Protein AF-A0A2P4XEU3-F1 (afdb_monomer_lite)

Sequence (314 aa):
MDIEINGGISADALKDEDVTSLPESQSHVVFRLRREDEHVPWIVELVLLLFNAQVIRCAKPPDTLAGNPNSTVMYIGEDNFRVTRAKLKETDEREVVRFSMAKLHPHVGAVGCLVTHVEDEIARAPQLNAFSLTCDIHAVDSAQAEAQAQALAAGGKRFVFNNAGERTRLLEICHDPKTLRRHTVKHPNVVVLCKFFRRQGDHNDWAFHAAPEERSNVVVRSVVTPSLVEAMQIFLLDVMPDIKIPNRNPLSSVAGICAALSCNEFLGIERYFPDCGLRKVDFARLLLWELLHTRPGLLQHHGRATMIVGLLFE

Secondary structure (DSSP, 8-state):
------S----PPPPGGG-EEPPTT--EEEEEEEES-TTS---EEEEEEEEESS-EEEE----SS-S-TTTHHHHH-TT--EEEE--STT-SEEEEEEEEGGGS-TTEEEEEEEEEE-TTGGGT-SSPPPEEEEEEEESS-HHHHHHHHHHHHTTS------SSSSEEEEEEEEE-HHHHTTT-SS--SEEEEEEEEEPTT-SS-EEEEEPPHHHHEE--SS--HHHHHHHHHHHHTTT-TT--------TTSHHHHHHHS-HHHHHHHHTT--TT---HHHHHHHHHHHHHHH-GGGGGGHHHHHHHHHHT--

Radius of gyration: 20.64 Å; chains: 1; bounding box: 48×45×54 Å

Foldseek 3Di:
DDFPPPDPPPPPFDDPVQWDFDDLLWFKKKKFKFAPDLVDPAFKDKWKWFDFLPDIDIDDPPPDDDDDPPPPCQFQPHPFWDKDADPDSPDRGGIMIMGGNVRGHLRRFKMWMKMATDPPCCVVPVAHHKMKMWMKIFNDDVVVVVVVVVVCVVPNPDDDPPPPDTMDTPDIDIDHQVVCVVPDPGHFRMFGFWMWGADPPDSSGIMIGTDDPSLGGGRDPDPFPLSVVLSVVSVCCSVNVVDDNPPDPDLLDPVNVLSRDDPQLNVQLVVVADPVGDDLVVSLVSSLVSCCVVPVVCVVVSVVSSVVSVVSRD

Organism: NCBI:txid4796

pLDDT: mean 71.23, std 16.24, range [26.52, 94.38]

Structure (mmCIF, N/CA/C/O backbone):
data_AF-A0A2P4XEU3-F1
#
_entry.id   AF-A0A2P4XEU3-F1
#
loop_
_atom_site.group_PDB
_atom_site.id
_atom_site.type_symbol
_atom_site.label_atom_id
_atom_site.label_alt_id
_atom_site.label_comp_id
_atom_site.label_asym_id
_atom_site.label_entity_id
_atom_site.label_seq_id
_atom_site.pdbx_PDB_ins_code
_atom_site.Cartn_x
_atom_site.Cartn_y
_atom_site.Cartn_z
_atom_site.occupancy
_atom_site.B_iso_or_equiv
_atom_site.auth_seq_id
_atom_site.auth_comp_id
_atom_site.auth_asym_id
_atom_site.auth_atom_id
_atom_site.pdbx_PDB_model_num
ATOM 1 N N . MET A 1 1 ? 23.609 -9.040 -3.715 1.00 26.52 1 MET A N 1
ATOM 2 C CA . MET A 1 1 ? 23.590 -7.709 -3.066 1.00 26.52 1 MET A CA 1
ATOM 3 C C . MET A 1 1 ? 22.248 -7.083 -3.385 1.00 26.52 1 MET A C 1
ATOM 5 O O . MET A 1 1 ? 22.159 -6.288 -4.313 1.00 26.52 1 MET A O 1
ATOM 9 N N . ASP A 1 2 ? 21.141 -7.629 -2.904 1.00 33.06 2 ASP A N 1
ATOM 10 C CA . ASP A 1 2 ? 20.715 -7.863 -1.511 1.00 33.06 2 ASP A CA 1
ATOM 11 C C . ASP A 1 2 ? 20.250 -6.547 -0.898 1.00 33.06 2 ASP A C 1
ATOM 13 O O . ASP A 1 2 ? 20.969 -5.543 -0.921 1.00 33.06 2 ASP A O 1
ATOM 17 N N . ILE A 1 3 ? 19.011 -6.552 -0.409 1.00 38.62 3 ILE A N 1
ATOM 18 C CA . ILE A 1 3 ? 18.536 -5.558 0.540 1.00 38.62 3 ILE A CA 1
ATOM 19 C C . ILE A 1 3 ? 19.536 -5.619 1.698 1.00 38.62 3 ILE A C 1
ATOM 21 O O . ILE A 1 3 ? 19.658 -6.650 2.355 1.00 38.62 3 ILE A O 1
ATOM 25 N N . GLU A 1 4 ? 20.315 -4.559 1.906 1.00 35.19 4 GLU A N 1
ATOM 26 C CA . GLU A 1 4 ? 21.158 -4.450 3.098 1.00 35.19 4 GLU A CA 1
ATOM 27 C C . GLU A 1 4 ? 20.238 -4.156 4.283 1.00 35.19 4 GLU A C 1
ATOM 29 O O . GLU A 1 4 ? 20.045 -3.011 4.689 1.00 35.19 4 GLU A O 1
ATOM 34 N N . ILE A 1 5 ? 19.614 -5.219 4.784 1.00 44.59 5 ILE A N 1
ATOM 35 C CA . ILE A 1 5 ? 18.919 -5.241 6.061 1.00 44.59 5 ILE A CA 1
ATOM 36 C C . ILE A 1 5 ? 20.022 -5.405 7.104 1.00 44.59 5 ILE A C 1
ATOM 38 O O . ILE A 1 5 ? 20.516 -6.505 7.346 1.00 44.59 5 ILE A O 1
ATOM 42 N N . ASN A 1 6 ? 20.485 -4.291 7.670 1.00 33.38 6 ASN A N 1
ATOM 43 C CA . ASN A 1 6 ? 21.353 -4.338 8.840 1.00 33.38 6 ASN A CA 1
ATOM 44 C C . ASN A 1 6 ? 20.543 -4.904 10.012 1.00 33.38 6 ASN A C 1
ATOM 46 O O . ASN A 1 6 ? 19.759 -4.189 10.626 1.00 33.38 6 ASN A O 1
ATOM 50 N N . GLY A 1 7 ? 20.738 -6.187 10.306 1.00 30.08 7 GLY A N 1
ATOM 51 C CA . GLY A 1 7 ? 20.150 -6.870 11.455 1.00 30.08 7 GLY A CA 1
ATOM 52 C C . GLY A 1 7 ? 19.733 -8.282 11.076 1.00 30.08 7 GLY A C 1
ATOM 53 O O . GLY A 1 7 ? 18.977 -8.467 10.128 1.00 30.08 7 GLY A O 1
ATOM 54 N N . GLY A 1 8 ? 20.264 -9.285 11.782 1.00 31.20 8 GLY A N 1
ATOM 55 C CA . GLY A 1 8 ? 19.917 -10.687 11.557 1.00 31.20 8 GLY A CA 1
ATOM 56 C C . GLY A 1 8 ? 18.402 -10.879 11.554 1.00 31.20 8 GLY A C 1
ATOM 57 O O . GLY A 1 8 ? 17.701 -10.271 12.360 1.00 31.20 8 GLY A O 1
ATOM 58 N N . ILE A 1 9 ? 17.907 -11.705 10.632 1.00 42.81 9 ILE A N 1
ATOM 59 C CA . ILE A 1 9 ? 16.491 -12.059 10.513 1.00 42.81 9 ILE A CA 1
ATOM 60 C C . ILE A 1 9 ? 16.121 -12.932 11.725 1.00 42.81 9 ILE A C 1
ATOM 62 O O . ILE A 1 9 ? 16.010 -14.148 11.629 1.00 42.81 9 ILE A O 1
ATOM 66 N N . SER A 1 10 ? 15.985 -12.307 12.893 1.00 38.41 10 SER A N 1
ATOM 67 C CA . SER A 1 10 ? 15.081 -12.762 13.938 1.00 38.41 10 SER A CA 1
ATOM 68 C C . SER A 1 10 ? 13.763 -12.071 13.631 1.00 38.41 10 SER A C 1
ATOM 70 O O . SER A 1 10 ? 13.542 -10.913 13.995 1.00 38.41 10 SER A O 1
ATOM 72 N N . ALA A 1 11 ? 12.910 -12.735 12.852 1.00 52.53 11 ALA A N 1
ATOM 73 C CA . ALA A 1 11 ? 11.504 -12.369 12.813 1.00 52.53 11 ALA A CA 1
ATOM 74 C C . ALA A 1 11 ? 10.939 -12.745 14.186 1.00 52.53 11 ALA A C 1
ATOM 76 O O . ALA A 1 11 ? 10.425 -13.845 14.367 1.00 52.53 11 ALA A O 1
ATOM 77 N N . ASP A 1 12 ? 11.168 -11.881 15.178 1.00 54.69 12 ASP A N 1
ATOM 78 C CA . ASP A 1 12 ? 10.622 -12.076 16.514 1.00 54.69 12 ASP A CA 1
ATOM 79 C C . ASP A 1 12 ? 9.122 -12.311 16.363 1.00 54.69 12 ASP A C 1
ATOM 81 O O . ASP A 1 12 ? 8.438 -11.549 15.673 1.00 54.69 12 ASP A O 1
ATOM 85 N N . ALA A 1 13 ? 8.648 -13.421 16.928 1.00 62.00 13 ALA A N 1
ATOM 86 C CA . ALA A 1 13 ? 7.242 -13.775 16.869 1.00 62.00 13 ALA A CA 1
ATOM 87 C C . ALA A 1 13 ? 6.423 -12.611 17.431 1.00 62.00 13 ALA A C 1
ATOM 89 O O . ALA A 1 13 ? 6.747 -12.095 18.505 1.00 62.00 13 ALA A O 1
ATOM 90 N N . LEU A 1 14 ? 5.389 -12.207 16.692 1.00 72.81 14 LEU A N 1
ATOM 91 C CA . LEU A 1 14 ? 4.493 -11.139 17.108 1.00 72.81 14 LEU A CA 1
ATOM 92 C C . LEU A 1 14 ? 3.904 -11.503 18.470 1.00 72.81 14 LEU A C 1
ATOM 94 O O . LEU A 1 14 ? 3.310 -12.575 18.615 1.00 72.81 14 LEU A O 1
ATOM 98 N N . LYS A 1 15 ? 4.095 -10.645 19.472 1.00 72.25 15 LYS A N 1
ATOM 99 C CA . LYS A 1 15 ? 3.495 -10.859 20.788 1.00 72.25 15 LYS A CA 1
ATOM 100 C C . LYS A 1 15 ? 2.116 -10.226 20.808 1.00 72.25 15 LYS A C 1
ATOM 102 O O . LYS A 1 15 ? 1.882 -9.218 20.147 1.00 72.25 15 LYS A O 1
ATOM 107 N N . ASP A 1 16 ? 1.217 -10.769 21.623 1.00 65.44 16 ASP A N 1
ATOM 108 C CA . ASP A 1 16 ? -0.127 -10.201 21.800 1.00 65.44 16 ASP A CA 1
ATOM 109 C C . ASP A 1 16 ? -0.086 -8.730 22.257 1.00 65.44 16 ASP A C 1
ATOM 111 O O . ASP A 1 16 ? -0.987 -7.957 21.951 1.00 65.44 16 ASP A O 1
ATOM 115 N N . GLU A 1 17 ? 0.990 -8.338 22.943 1.00 69.56 17 GLU A N 1
ATOM 116 C CA . GLU A 1 17 ? 1.280 -6.976 23.409 1.00 69.56 17 GLU A CA 1
ATOM 117 C C . GLU A 1 17 ? 1.467 -5.972 22.260 1.00 69.56 17 GLU A C 1
ATOM 119 O O . GLU A 1 17 ? 1.127 -4.797 22.396 1.00 69.56 17 GLU A O 1
ATOM 124 N N . ASP A 1 18 ? 1.979 -6.444 21.122 1.00 72.44 18 ASP A N 1
ATOM 125 C CA . ASP A 1 18 ? 2.253 -5.632 19.936 1.00 72.44 18 ASP A CA 1
ATOM 126 C C . ASP A 1 18 ? 0.988 -5.457 19.072 1.00 72.44 18 ASP A C 1
ATOM 128 O O . ASP A 1 18 ? 0.956 -4.673 18.122 1.00 72.44 18 ASP A O 1
ATOM 132 N N . VAL A 1 19 ? -0.085 -6.191 19.390 1.00 81.44 19 VAL A N 1
ATOM 133 C CA . VAL A 1 19 ? -1.291 -6.291 18.570 1.00 81.44 19 VAL A CA 1
ATOM 134 C C . VAL A 1 19 ? -2.440 -5.510 19.188 1.00 81.44 19 VAL A C 1
ATOM 136 O O . VAL A 1 19 ? -2.934 -5.802 20.274 1.00 81.44 19 VAL A O 1
ATOM 139 N N . THR A 1 20 ? -2.967 -4.553 18.431 1.00 81.94 20 THR A N 1
ATOM 140 C CA . THR A 1 20 ? -4.220 -3.890 18.788 1.00 81.94 20 THR A CA 1
ATOM 141 C C . THR A 1 20 ? -5.392 -4.752 18.328 1.00 81.94 20 THR A C 1
ATOM 143 O O . THR A 1 20 ? -5.589 -4.967 17.128 1.00 81.94 20 THR A O 1
ATOM 146 N N . SER A 1 21 ? -6.184 -5.239 19.285 1.00 78.06 21 SER A N 1
ATOM 147 C CA . SER A 1 21 ? -7.465 -5.890 18.985 1.00 78.06 21 SER A CA 1
ATOM 148 C C . SER A 1 21 ? -8.449 -4.855 18.446 1.00 78.06 21 SER A C 1
ATOM 150 O O . SER A 1 21 ? -8.566 -3.760 19.003 1.00 78.06 21 SER A O 1
ATOM 152 N N . LEU A 1 22 ? -9.144 -5.186 17.361 1.00 83.00 22 LEU A N 1
ATOM 153 C CA . LEU A 1 22 ? -10.092 -4.273 16.734 1.00 83.00 22 LEU A CA 1
ATOM 154 C C . LEU A 1 22 ? -11.497 -4.500 17.306 1.00 83.00 22 LEU A C 1
ATOM 156 O O . LEU A 1 22 ? -11.888 -5.648 17.511 1.00 83.00 22 LEU A O 1
ATOM 160 N N . PRO A 1 23 ? -12.274 -3.438 17.581 1.00 76.62 23 PRO A N 1
ATOM 161 C CA . PRO A 1 23 ? -13.656 -3.605 18.014 1.00 76.62 23 PRO A CA 1
ATOM 162 C C . PRO A 1 23 ? -14.478 -4.305 16.926 1.00 76.62 23 PRO A C 1
ATOM 164 O O . PRO A 1 23 ? -14.497 -3.836 15.792 1.00 76.62 23 PRO A O 1
ATOM 167 N N . GLU A 1 24 ? -15.215 -5.363 17.274 1.00 70.44 24 GLU A N 1
ATOM 168 C CA . GLU A 1 24 ? -16.050 -6.123 16.320 1.00 70.44 24 GLU A CA 1
ATOM 169 C C . GLU A 1 24 ? -17.070 -5.243 15.577 1.00 70.44 24 GLU A C 1
ATOM 171 O O . GLU A 1 24 ? -17.429 -5.502 14.430 1.00 70.44 24 GLU A O 1
ATOM 176 N N . SER A 1 25 ? -17.525 -4.165 16.222 1.00 71.25 25 SER A N 1
ATOM 177 C CA . SER A 1 25 ? -18.468 -3.202 15.651 1.00 71.25 25 SER A CA 1
ATOM 178 C C . SER A 1 25 ? -17.837 -2.239 14.644 1.00 71.25 25 SER A C 1
ATOM 180 O O . SER A 1 25 ? -18.567 -1.526 13.958 1.00 71.25 25 SER A O 1
ATOM 182 N N . GLN A 1 26 ? -16.506 -2.186 14.545 1.00 79.31 26 GLN A N 1
ATOM 183 C CA . GLN A 1 26 ? -15.772 -1.263 13.687 1.00 79.31 26 GLN A CA 1
ATOM 184 C C . GLN A 1 26 ? -15.078 -2.031 12.562 1.00 79.31 26 GLN A C 1
ATOM 186 O O . GLN A 1 26 ? -14.157 -2.804 12.791 1.00 79.31 26 GLN A O 1
ATOM 191 N N . SER A 1 27 ? -15.503 -1.799 11.320 1.00 83.88 27 SER A N 1
ATOM 192 C CA . SER A 1 27 ? -14.943 -2.491 10.150 1.00 83.88 27 SER A CA 1
ATOM 193 C C . SER A 1 27 ? -14.403 -1.548 9.078 1.00 83.88 27 SER A C 1
ATOM 195 O O . SER A 1 27 ? -13.706 -2.000 8.171 1.00 83.88 27 SER A O 1
ATOM 197 N N . HIS A 1 28 ? -14.690 -0.247 9.166 1.00 86.31 28 HIS A N 1
ATOM 198 C CA . HIS A 1 28 ? -14.334 0.731 8.141 1.00 86.31 28 HIS A CA 1
ATOM 199 C C . HIS A 1 28 ? -13.010 1.409 8.465 1.00 86.31 28 HIS A C 1
ATOM 201 O O . HIS A 1 28 ? -12.927 2.184 9.414 1.00 86.31 28 HIS A O 1
ATOM 207 N N . VAL A 1 29 ? -11.995 1.153 7.649 1.00 89.19 29 VAL A N 1
ATOM 208 C CA . VAL A 1 29 ? -10.646 1.701 7.776 1.00 89.19 29 VAL A CA 1
ATOM 209 C C . VAL A 1 29 ? -10.495 2.919 6.872 1.00 89.19 29 VAL A C 1
ATOM 211 O O . VAL A 1 29 ? -10.885 2.897 5.702 1.00 89.19 29 VAL A O 1
ATOM 214 N N . VAL A 1 30 ? -9.908 3.988 7.410 1.00 88.88 30 VAL A N 1
ATOM 215 C CA . VAL A 1 30 ? -9.613 5.220 6.677 1.00 88.88 30 VAL A CA 1
ATOM 216 C C . VAL A 1 30 ? -8.175 5.651 6.926 1.00 88.88 30 VAL A C 1
ATOM 218 O O . VAL A 1 30 ? -7.811 6.041 8.035 1.00 88.88 30 VAL A O 1
ATOM 221 N N . PHE A 1 31 ? -7.387 5.666 5.859 1.00 89.38 31 PHE A N 1
ATOM 222 C CA . PHE A 1 31 ? -6.076 6.292 5.823 1.00 89.38 31 PHE A CA 1
ATOM 223 C C . PHE A 1 31 ? -6.185 7.707 5.272 1.00 89.38 31 PHE A C 1
ATOM 225 O O . PHE A 1 31 ? -6.851 7.932 4.263 1.00 89.38 31 PHE A O 1
ATOM 232 N N . ARG A 1 32 ? -5.508 8.659 5.912 1.00 89.00 32 ARG A N 1
ATOM 233 C CA . ARG A 1 32 ? -5.389 10.042 5.436 1.00 89.00 32 ARG A CA 1
ATOM 234 C C . ARG A 1 32 ? -3.919 10.407 5.393 1.00 89.00 32 ARG A C 1
ATOM 236 O O . ARG A 1 32 ? -3.290 10.482 6.444 1.00 89.00 32 ARG A O 1
ATOM 243 N N . LEU A 1 33 ? -3.403 10.614 4.191 1.00 88.88 33 LEU A N 1
ATOM 244 C CA . LEU A 1 33 ? -2.040 11.044 3.923 1.00 88.88 33 LEU A CA 1
ATOM 245 C C . LEU A 1 33 ? -2.042 12.554 3.667 1.00 88.88 33 LEU A C 1
ATOM 247 O O . LEU A 1 33 ? -2.752 13.054 2.786 1.00 88.88 33 LEU A O 1
ATOM 251 N N . ARG A 1 34 ? -1.261 13.278 4.466 1.00 88.12 34 ARG A N 1
ATOM 252 C CA . ARG A 1 34 ? -1.165 14.736 4.448 1.00 88.12 34 ARG A CA 1
ATOM 253 C C . ARG A 1 34 ? 0.241 15.191 4.115 1.00 88.12 34 ARG A C 1
ATOM 255 O O . ARG A 1 34 ? 1.230 14.508 4.385 1.00 88.12 34 ARG A O 1
ATOM 262 N N . ARG A 1 35 ? 0.304 16.372 3.516 1.00 85.12 35 ARG A N 1
ATOM 263 C CA . ARG A 1 35 ? 1.555 17.042 3.182 1.00 85.12 35 ARG A CA 1
ATOM 264 C C . ARG A 1 35 ? 2.014 17.890 4.359 1.00 85.12 35 ARG A C 1
ATOM 266 O O . ARG A 1 35 ? 1.239 18.702 4.838 1.00 85.12 35 ARG A O 1
ATOM 273 N N . GLU A 1 36 ? 3.274 17.738 4.751 1.00 85.62 36 GLU A N 1
ATOM 274 C CA . GLU A 1 36 ? 3.880 18.556 5.816 1.00 85.62 36 GLU A CA 1
ATOM 275 C C . GLU A 1 36 ? 4.713 19.722 5.258 1.00 85.62 36 GLU A C 1
ATOM 277 O O . GLU A 1 36 ? 4.919 20.721 5.939 1.00 85.62 36 GLU A O 1
ATOM 282 N N . ASP A 1 37 ? 5.184 19.628 4.007 1.00 80.06 37 ASP A N 1
ATOM 283 C CA . ASP A 1 37 ? 5.971 20.686 3.357 1.00 80.06 37 ASP A CA 1
ATOM 284 C C . ASP A 1 37 ? 5.293 21.182 2.071 1.00 80.06 37 ASP A C 1
ATOM 286 O O . ASP A 1 37 ? 5.325 20.520 1.027 1.00 80.06 37 ASP A O 1
ATOM 290 N N . GLU A 1 38 ? 4.684 22.370 2.138 1.00 74.75 38 GLU A N 1
ATOM 291 C CA . GLU A 1 38 ? 3.985 23.022 1.024 1.00 74.75 38 GLU A CA 1
ATOM 292 C C . GLU A 1 38 ? 4.900 23.543 -0.093 1.00 74.75 38 GLU A C 1
ATOM 294 O O . GLU A 1 38 ? 4.427 23.834 -1.203 1.00 74.75 38 GLU A O 1
ATOM 299 N N . HIS A 1 39 ? 6.210 23.600 0.138 1.00 74.56 39 HIS A N 1
ATOM 300 C CA . HIS A 1 39 ? 7.170 24.157 -0.810 1.00 74.56 39 HIS A CA 1
ATOM 301 C C . HIS A 1 39 ? 7.779 23.104 -1.747 1.00 74.56 39 HIS A C 1
ATOM 303 O O . HIS A 1 39 ? 8.314 23.466 -2.795 1.00 74.56 39 HIS A O 1
ATOM 309 N N . VAL A 1 40 ? 7.650 21.807 -1.435 1.00 73.44 40 VAL A N 1
ATOM 310 C CA . VAL A 1 40 ? 8.263 20.712 -2.218 1.00 73.44 40 VAL A CA 1
ATOM 311 C C . VAL A 1 40 ? 7.221 19.932 -3.029 1.00 73.44 40 VAL A C 1
ATOM 313 O O . VAL A 1 40 ? 6.245 19.482 -2.429 1.00 73.44 40 VAL A O 1
ATOM 316 N N . PRO A 1 41 ? 7.387 19.722 -4.353 1.00 75.38 41 PRO A N 1
ATOM 317 C CA . PRO A 1 41 ? 6.437 18.963 -5.175 1.00 75.38 41 PRO A CA 1
ATOM 318 C C . PRO A 1 41 ? 6.011 17.651 -4.514 1.00 75.38 41 PRO A C 1
ATOM 320 O O . PRO A 1 41 ? 6.861 16.922 -4.019 1.00 75.38 41 PRO A O 1
ATOM 323 N N . TRP A 1 42 ? 4.710 17.356 -4.477 1.00 78.31 42 TRP A N 1
ATOM 324 C CA . TRP A 1 42 ? 4.194 16.148 -3.832 1.00 78.31 42 TRP A CA 1
ATOM 325 C C . TRP A 1 42 ? 4.526 14.904 -4.664 1.00 78.31 42 TRP A C 1
ATOM 327 O O . TRP A 1 42 ? 3.974 14.731 -5.746 1.00 78.31 42 TRP A O 1
ATOM 337 N N . ILE A 1 43 ? 5.420 14.058 -4.148 1.00 79.19 43 ILE A N 1
ATOM 338 C CA . ILE A 1 43 ? 5.939 12.862 -4.839 1.00 79.19 43 ILE A CA 1
ATOM 339 C C . ILE A 1 43 ? 5.649 11.566 -4.079 1.00 79.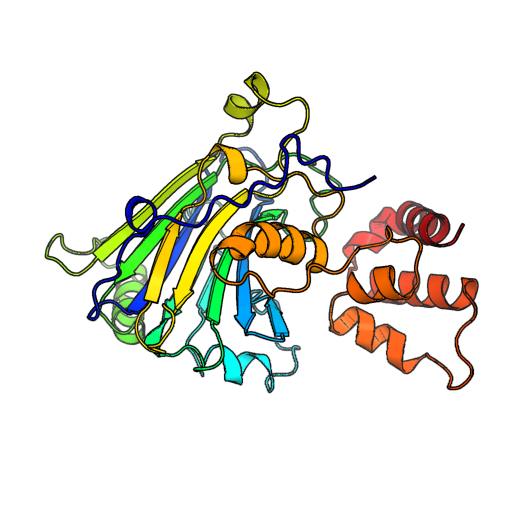19 43 ILE A C 1
ATOM 341 O O . ILE A 1 43 ? 6.307 10.562 -4.316 1.00 79.19 43 ILE A O 1
ATOM 345 N N . VAL A 1 44 ? 4.714 11.587 -3.131 1.00 85.75 44 VAL A N 1
ATOM 346 C CA . VAL A 1 44 ? 4.458 10.472 -2.214 1.00 85.75 44 VAL A CA 1
ATOM 347 C C . VAL A 1 44 ? 3.081 9.867 -2.489 1.00 85.75 44 VAL A C 1
ATOM 349 O O . VAL A 1 44 ? 2.121 10.601 -2.723 1.00 85.75 44 VAL A O 1
ATOM 352 N N . GLU A 1 45 ? 2.973 8.544 -2.445 1.00 86.25 45 GLU A N 1
ATOM 353 C CA . GLU A 1 45 ? 1.707 7.816 -2.536 1.00 86.25 45 GLU A CA 1
ATOM 354 C C . GLU A 1 45 ? 1.558 6.762 -1.440 1.00 86.25 45 GLU A C 1
ATOM 356 O O . GLU A 1 45 ? 2.537 6.193 -0.942 1.00 86.25 45 GLU A O 1
ATOM 361 N N . LEU A 1 46 ? 0.302 6.497 -1.085 1.00 88.69 46 LEU A N 1
ATOM 362 C CA . LEU A 1 46 ? -0.094 5.399 -0.221 1.00 88.69 46 LEU A CA 1
ATOM 363 C C . LEU A 1 46 ? -0.365 4.138 -1.048 1.00 88.69 46 LEU A C 1
ATOM 365 O O . LEU A 1 46 ? -1.165 4.152 -1.982 1.00 88.69 46 LEU A O 1
ATOM 369 N N . VAL A 1 47 ? 0.245 3.022 -0.656 1.00 88.12 47 VAL A N 1
ATOM 370 C CA . VAL A 1 47 ? 0.075 1.726 -1.317 1.00 88.12 47 VAL A CA 1
ATOM 371 C C . VAL A 1 47 ? -0.529 0.727 -0.340 1.00 88.12 47 VAL A C 1
ATOM 373 O O . VAL A 1 47 ? 0.027 0.470 0.732 1.00 88.12 47 VAL A O 1
ATOM 376 N N . LEU A 1 48 ? -1.651 0.125 -0.743 1.00 88.44 48 LEU A N 1
ATOM 377 C CA . LEU A 1 48 ? -2.273 -0.990 -0.035 1.00 88.44 48 LEU A CA 1
ATOM 378 C C . LEU A 1 48 ? -2.053 -2.300 -0.795 1.00 88.44 48 LEU A C 1
ATOM 380 O O . LEU A 1 48 ? -2.328 -2.415 -1.992 1.00 88.44 48 LEU A O 1
ATOM 384 N N . LEU A 1 49 ? -1.548 -3.298 -0.076 1.00 88.06 49 LEU A N 1
ATOM 385 C CA . LEU A 1 49 ? -1.233 -4.625 -0.589 1.00 88.06 49 LEU A CA 1
ATOM 386 C C . LEU A 1 49 ? -2.121 -5.659 0.106 1.00 88.06 49 LEU A C 1
ATOM 388 O O . LEU A 1 49 ? -2.115 -5.768 1.329 1.00 88.06 49 LEU A O 1
ATOM 392 N N . LEU A 1 50 ? -2.873 -6.429 -0.673 1.00 87.12 50 LEU A N 1
ATOM 393 C CA . LEU A 1 50 ? -3.705 -7.524 -0.184 1.00 87.12 50 LEU A CA 1
ATOM 394 C C . LEU A 1 50 ? -2.935 -8.834 -0.322 1.00 87.12 50 LEU A C 1
ATOM 396 O O . LEU A 1 50 ? -2.495 -9.188 -1.420 1.00 87.12 50 LEU A O 1
ATOM 400 N N . PHE A 1 51 ? -2.821 -9.563 0.781 1.00 84.12 51 PHE A N 1
ATOM 401 C CA . PHE A 1 51 ? -2.163 -10.858 0.849 1.00 84.12 51 PHE A CA 1
ATOM 402 C C . PHE A 1 51 ? -3.202 -11.935 1.120 1.00 84.12 51 PHE A C 1
ATOM 404 O O . PHE A 1 51 ? -3.976 -11.859 2.076 1.00 84.12 51 PHE A O 1
ATOM 411 N N . ASN A 1 52 ? -3.207 -12.960 0.277 1.00 78.00 52 ASN A N 1
ATOM 412 C CA . ASN A 1 52 ? -3.795 -14.245 0.616 1.00 78.00 52 ASN A CA 1
ATOM 413 C C . ASN A 1 52 ? -2.685 -15.301 0.710 1.00 78.00 52 ASN A C 1
ATOM 415 O O . ASN A 1 52 ? -1.535 -15.027 0.368 1.00 78.00 52 ASN A O 1
ATOM 419 N N . ALA A 1 53 ? -3.023 -16.507 1.162 1.00 55.75 53 ALA A N 1
ATOM 420 C CA . ALA A 1 53 ? -2.059 -17.593 1.345 1.00 55.75 53 ALA A CA 1
ATOM 421 C C . ALA A 1 53 ? -1.248 -17.969 0.075 1.00 55.75 53 ALA A C 1
ATOM 423 O O . ALA A 1 53 ? -0.297 -18.737 0.183 1.00 55.75 53 ALA A O 1
ATOM 424 N N . GLN A 1 54 ? -1.602 -17.474 -1.126 1.00 48.47 54 GLN A N 1
ATOM 425 C CA . GLN A 1 54 ? -0.986 -17.862 -2.408 1.00 48.47 54 GLN A CA 1
ATOM 426 C C . GLN A 1 54 ? -0.786 -16.724 -3.444 1.00 48.47 54 GLN A C 1
ATOM 428 O O . GLN A 1 54 ? -0.064 -16.913 -4.419 1.00 48.47 54 GLN A O 1
ATOM 433 N N . VAL A 1 55 ? -1.405 -15.552 -3.284 1.00 49.81 55 VAL A N 1
ATOM 434 C CA . VAL A 1 55 ? -1.524 -14.479 -4.288 1.00 49.81 55 VAL A CA 1
ATOM 435 C C . VAL A 1 55 ? -1.479 -13.116 -3.601 1.00 49.81 55 VAL A C 1
ATOM 437 O O . VAL A 1 55 ? -2.128 -12.883 -2.579 1.00 49.81 55 VAL A O 1
ATOM 440 N N . ILE A 1 56 ? -0.739 -12.200 -4.222 1.00 54.12 56 ILE A N 1
ATOM 441 C CA . ILE A 1 56 ? -0.507 -10.836 -3.750 1.00 54.12 56 ILE A CA 1
ATOM 442 C C . ILE A 1 56 ? -1.123 -9.878 -4.763 1.00 54.12 56 ILE A C 1
ATOM 444 O O . ILE A 1 56 ? -0.889 -10.011 -5.965 1.00 54.12 56 ILE A O 1
ATOM 448 N N . ARG A 1 57 ? -1.924 -8.919 -4.296 1.00 53.88 57 ARG A N 1
ATOM 449 C CA . ARG A 1 57 ? -2.567 -7.923 -5.162 1.00 53.88 57 ARG A CA 1
ATOM 450 C C . ARG A 1 57 ? -2.295 -6.520 -4.648 1.00 53.88 57 ARG A C 1
ATOM 452 O O . ARG A 1 57 ? -2.517 -6.231 -3.478 1.00 53.88 57 ARG A O 1
ATOM 459 N N . CYS A 1 58 ? -1.837 -5.648 -5.539 1.00 51.66 58 CYS A N 1
ATOM 460 C CA . CYS A 1 58 ? -1.651 -4.234 -5.246 1.00 51.66 58 CYS A CA 1
ATOM 461 C C . CYS A 1 58 ? -2.933 -3.477 -5.596 1.00 51.66 58 CYS A C 1
ATOM 463 O O . CYS A 1 58 ? -3.381 -3.518 -6.743 1.00 51.66 58 CYS A O 1
ATOM 465 N N . ALA A 1 59 ? -3.535 -2.815 -4.610 1.00 53.88 59 ALA A N 1
ATOM 466 C CA . ALA A 1 59 ? -4.659 -1.922 -4.833 1.00 53.88 59 ALA A CA 1
ATOM 467 C C . ALA A 1 59 ? -4.100 -0.525 -5.127 1.00 53.88 59 ALA A C 1
ATOM 469 O O . ALA A 1 59 ? -3.805 0.244 -4.213 1.00 53.88 59 ALA A O 1
ATOM 470 N N . LYS A 1 60 ? -3.918 -0.220 -6.415 1.00 52.56 60 LYS A N 1
ATOM 471 C CA . LYS A 1 60 ? -3.641 1.143 -6.880 1.00 52.56 60 LYS A CA 1
ATOM 472 C C . LYS A 1 60 ? -4.958 1.847 -7.209 1.00 52.56 60 LYS A C 1
ATOM 474 O O . LYS A 1 60 ? -5.896 1.183 -7.660 1.00 52.56 60 LYS A O 1
ATOM 479 N N . PRO A 1 61 ? -5.057 3.167 -7.001 1.00 41.34 61 PRO A N 1
ATOM 480 C CA . PRO A 1 61 ? -6.194 3.921 -7.501 1.00 41.34 61 PRO A CA 1
ATOM 481 C C . PRO A 1 61 ? -6.307 3.756 -9.023 1.00 41.34 61 PRO A C 1
ATOM 483 O O . PRO A 1 61 ? -5.285 3.725 -9.711 1.00 41.34 61 PRO A O 1
ATOM 486 N N . PRO A 1 62 ? -7.529 3.633 -9.565 1.00 42.16 62 PRO A N 1
ATOM 487 C CA . PRO A 1 62 ? -7.734 3.563 -11.000 1.00 42.16 62 PRO A CA 1
ATOM 488 C C . PRO A 1 62 ? -7.466 4.939 -11.615 1.00 42.16 62 PRO A C 1
ATOM 490 O O . PRO A 1 62 ? -8.358 5.782 -11.715 1.00 42.16 62 PRO A O 1
ATOM 493 N N . ASP A 1 63 ? -6.233 5.164 -12.055 1.00 39.62 63 ASP A N 1
ATOM 494 C CA . ASP A 1 63 ? -5.941 6.236 -12.993 1.00 39.62 63 ASP A CA 1
ATOM 495 C C . ASP A 1 63 ? -6.425 5.765 -14.371 1.00 39.62 63 ASP A C 1
ATOM 497 O O . ASP A 1 63 ? -5.771 5.000 -15.071 1.00 39.62 63 ASP A O 1
ATOM 501 N N . THR A 1 64 ? -7.632 6.205 -14.737 1.00 34.16 64 THR A N 1
ATOM 502 C CA . THR A 1 64 ? -8.356 5.934 -15.995 1.00 34.16 64 THR A CA 1
ATOM 503 C C . THR A 1 64 ? -8.923 4.516 -16.215 1.00 34.16 64 THR A C 1
ATOM 505 O O . THR A 1 64 ? -8.376 3.493 -15.824 1.00 34.16 64 THR A O 1
ATOM 508 N N . LEU A 1 65 ? -10.100 4.500 -16.854 1.00 35.53 65 LEU A N 1
ATOM 509 C CA . LEU A 1 65 ? -11.069 3.414 -17.091 1.00 35.53 65 LEU A CA 1
ATOM 510 C C . LEU A 1 65 ? -10.572 2.238 -17.972 1.00 35.53 65 LEU A C 1
ATOM 512 O O . LEU A 1 65 ? -11.323 1.733 -18.801 1.00 35.53 65 LEU A O 1
ATOM 516 N N . ALA A 1 66 ? -9.328 1.780 -17.831 1.00 32.91 66 ALA A N 1
ATOM 517 C CA . ALA A 1 66 ? -8.753 0.752 -18.709 1.00 32.91 66 ALA A CA 1
ATOM 518 C C . ALA A 1 66 ? -8.024 -0.378 -17.957 1.00 32.91 66 ALA A C 1
ATOM 520 O O . ALA A 1 66 ? -6.982 -0.858 -18.395 1.00 32.91 66 ALA A O 1
ATOM 521 N N . GLY A 1 67 ? -8.569 -0.816 -16.818 1.00 33.34 67 GLY A N 1
ATOM 522 C CA . GLY A 1 67 ? -8.128 -2.024 -16.115 1.00 33.34 67 GLY A CA 1
ATOM 523 C C . GLY A 1 67 ? -9.206 -3.103 -16.174 1.00 33.34 67 GLY A C 1
ATOM 524 O O . GLY A 1 67 ? -10.367 -2.820 -15.897 1.00 33.34 67 GLY A O 1
ATOM 525 N N . ASN A 1 68 ? -8.833 -4.332 -16.535 1.00 37.19 68 ASN A N 1
ATOM 526 C CA . ASN A 1 68 ? -9.746 -5.473 -16.634 1.00 37.19 68 ASN A CA 1
ATOM 527 C C . ASN A 1 68 ? -10.494 -5.692 -15.287 1.00 37.19 68 ASN A C 1
ATOM 529 O O . ASN A 1 68 ? -9.855 -6.064 -14.296 1.00 37.19 68 ASN A O 1
ATOM 533 N N . PRO A 1 69 ? -11.819 -5.453 -15.213 1.00 42.94 69 PRO A N 1
ATOM 534 C CA . PRO A 1 69 ? -12.552 -5.295 -13.949 1.00 42.94 69 PRO A CA 1
ATOM 535 C C . PRO A 1 69 ? -12.718 -6.593 -13.145 1.00 42.94 69 PRO A C 1
ATOM 537 O O . PRO A 1 69 ? -13.034 -6.555 -11.960 1.00 42.94 69 PRO A O 1
ATOM 540 N N . ASN A 1 70 ? -12.472 -7.760 -13.740 1.00 41.59 70 ASN A N 1
ATOM 541 C CA . ASN A 1 70 ? -12.997 -9.005 -13.178 1.00 41.59 70 ASN A CA 1
ATOM 542 C C . ASN A 1 70 ? -12.216 -9.584 -11.993 1.00 41.59 70 ASN A C 1
ATOM 544 O O . ASN A 1 70 ? -12.774 -10.379 -11.248 1.00 41.59 70 ASN A O 1
ATOM 548 N N . SER A 1 71 ? -10.942 -9.232 -11.789 1.00 47.22 71 SER A N 1
ATOM 549 C CA . SER A 1 71 ? -10.134 -9.925 -10.771 1.00 47.22 71 SER A CA 1
ATOM 550 C C . SER A 1 71 ? -9.984 -9.143 -9.459 1.00 47.22 71 SER A C 1
ATOM 552 O O . SER A 1 71 ? -9.990 -9.739 -8.383 1.00 47.22 71 SER A O 1
ATOM 554 N N . THR A 1 72 ? -9.865 -7.816 -9.519 1.00 51.41 72 THR A N 1
ATOM 555 C CA . THR A 1 72 ? -9.657 -6.956 -8.339 1.00 51.41 72 THR A CA 1
ATOM 556 C C . THR A 1 72 ? -10.957 -6.728 -7.565 1.00 51.41 72 THR A C 1
ATOM 558 O O . THR A 1 72 ? -10.939 -6.732 -6.334 1.00 51.41 72 THR A O 1
ATOM 561 N N . VAL A 1 73 ? -12.086 -6.632 -8.279 1.00 54.94 73 VAL A N 1
ATOM 562 C CA . VAL A 1 73 ? -13.432 -6.459 -7.704 1.00 54.94 73 VAL A CA 1
ATOM 563 C C . VAL A 1 73 ? -13.812 -7.638 -6.799 1.00 54.94 73 VAL A C 1
ATOM 565 O O . VAL A 1 73 ? -14.412 -7.430 -5.751 1.00 54.94 73 VAL A O 1
ATOM 568 N N . MET A 1 74 ? -13.373 -8.864 -7.118 1.00 61.16 74 MET A N 1
ATOM 569 C CA . MET A 1 74 ? -13.694 -10.051 -6.312 1.00 61.16 74 MET A CA 1
ATOM 570 C C . MET A 1 74 ? -13.051 -10.053 -4.919 1.00 61.16 74 MET A C 1
ATOM 572 O O . MET A 1 74 ? -13.683 -10.495 -3.966 1.00 61.16 74 MET A O 1
ATOM 576 N N . TYR A 1 75 ? -11.797 -9.600 -4.785 1.00 65.25 75 TYR A N 1
ATOM 577 C CA . TYR A 1 75 ? -11.069 -9.691 -3.507 1.00 65.25 75 TYR A CA 1
ATOM 578 C C . TYR A 1 75 ? -11.342 -8.519 -2.572 1.00 65.25 75 TYR A C 1
ATOM 580 O O . TYR A 1 75 ? -11.336 -8.677 -1.352 1.00 65.25 75 TYR A O 1
ATOM 588 N N . ILE A 1 76 ? -11.552 -7.347 -3.159 1.00 69.94 76 ILE A N 1
ATOM 589 C CA . ILE A 1 76 ? -11.878 -6.136 -2.424 1.00 69.94 76 ILE A CA 1
ATOM 590 C C . ILE A 1 76 ? -13.369 -6.102 -2.077 1.00 69.94 76 ILE A C 1
ATOM 592 O O . ILE A 1 76 ? -13.705 -5.568 -1.029 1.00 69.94 76 ILE A O 1
ATOM 596 N N . GLY A 1 77 ? -14.234 -6.704 -2.896 1.00 65.19 77 GLY A N 1
ATOM 597 C CA . GLY A 1 77 ? -15.683 -6.529 -2.824 1.00 65.19 77 GLY A CA 1
ATOM 598 C C . GLY A 1 77 ? -16.130 -5.328 -3.661 1.00 65.19 77 GLY A C 1
ATOM 599 O O . GLY A 1 77 ? -15.395 -4.347 -3.808 1.00 65.19 77 GLY A O 1
ATOM 600 N N . GLU A 1 78 ? -17.333 -5.403 -4.231 1.00 65.38 78 GLU A N 1
ATOM 601 C CA . GLU A 1 78 ? -17.914 -4.304 -5.012 1.00 65.38 78 GLU A CA 1
ATOM 602 C C . GLU A 1 78 ? -18.001 -3.022 -4.169 1.00 65.38 78 GLU A C 1
ATOM 604 O O . GLU A 1 78 ? -18.411 -3.053 -3.008 1.00 65.38 78 GLU A O 1
ATOM 609 N N . ASP A 1 79 ? -17.549 -1.899 -4.740 1.00 68.88 79 ASP A N 1
ATOM 610 C CA . ASP A 1 79 ? -17.528 -0.559 -4.129 1.00 68.88 79 ASP A CA 1
ATOM 611 C C . ASP A 1 79 ? -16.834 -0.429 -2.762 1.00 68.88 79 ASP A C 1
ATOM 613 O O . ASP A 1 79 ? -16.946 0.611 -2.103 1.00 68.88 79 ASP A O 1
ATOM 617 N N . ASN A 1 80 ? -16.087 -1.448 -2.329 1.00 78.25 80 ASN A N 1
ATOM 618 C CA . ASN A 1 80 ? -15.499 -1.455 -0.997 1.00 78.25 80 ASN A CA 1
ATOM 619 C C . ASN A 1 80 ? -14.287 -0.524 -0.884 1.00 78.25 80 ASN A C 1
ATOM 621 O O . ASN A 1 80 ? -14.090 0.105 0.148 1.00 78.25 80 ASN A O 1
ATOM 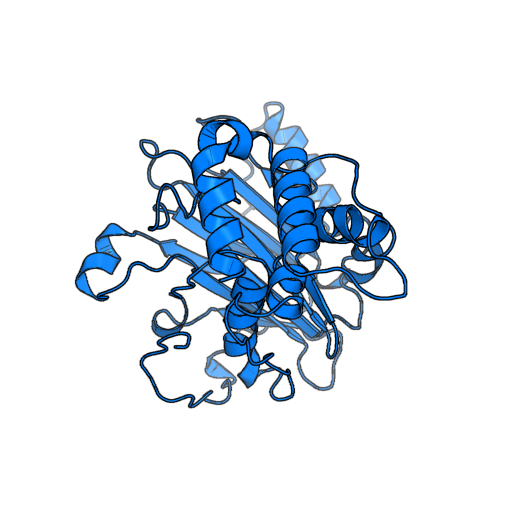625 N N . PHE A 1 81 ? -13.472 -0.418 -1.932 1.00 79.19 81 PHE A N 1
ATOM 626 C CA . PHE A 1 81 ? -12.253 0.388 -1.914 1.00 79.19 81 PHE A CA 1
ATOM 627 C C . PHE A 1 81 ? -12.458 1.724 -2.612 1.00 79.19 81 PHE A C 1
ATOM 629 O O . PHE A 1 81 ? -12.814 1.775 -3.790 1.00 79.19 81 PHE A O 1
ATOM 636 N N . ARG A 1 82 ? -12.185 2.815 -1.895 1.00 73.69 82 ARG A N 1
ATOM 637 C CA . ARG A 1 82 ? -12.260 4.177 -2.429 1.00 73.69 82 ARG A CA 1
ATOM 638 C C . ARG A 1 82 ? -10.965 4.920 -2.163 1.00 73.69 82 ARG A C 1
ATOM 640 O O . ARG A 1 82 ? -10.456 4.913 -1.044 1.00 73.69 82 ARG A O 1
ATOM 647 N N . VAL A 1 83 ? -10.470 5.604 -3.190 1.00 74.31 83 VAL A N 1
ATOM 648 C CA . VAL A 1 83 ? -9.307 6.489 -3.099 1.00 74.31 83 VAL A CA 1
ATOM 649 C C . VAL A 1 83 ? -9.693 7.849 -3.643 1.00 74.31 83 VAL A C 1
ATOM 651 O O . VAL A 1 83 ? -10.152 7.966 -4.777 1.00 74.31 83 VAL A O 1
ATOM 654 N N . THR A 1 84 ? -9.482 8.886 -2.845 1.00 73.50 84 THR A N 1
ATOM 655 C CA . THR A 1 84 ? -9.612 10.274 -3.287 1.00 73.50 84 THR A CA 1
ATOM 656 C C . THR A 1 84 ? -8.256 10.949 -3.214 1.00 73.50 84 THR A C 1
ATOM 658 O O . THR A 1 84 ? -7.685 11.066 -2.129 1.00 73.50 84 THR A O 1
ATOM 661 N N . ARG A 1 85 ? -7.763 11.410 -4.369 1.00 73.94 85 ARG A N 1
ATOM 662 C CA . ARG A 1 85 ? -6.546 12.217 -4.495 1.00 73.94 85 ARG A CA 1
ATOM 663 C C . ARG A 1 85 ? -6.921 13.668 -4.763 1.00 73.94 85 ARG A C 1
ATOM 665 O O . ARG A 1 85 ? -7.626 13.969 -5.730 1.00 73.94 85 ARG A O 1
ATOM 672 N N . ALA A 1 86 ? -6.465 14.571 -3.907 1.00 69.69 86 ALA A N 1
ATOM 673 C CA . ALA A 1 86 ? -6.772 15.980 -4.045 1.00 69.69 86 ALA A CA 1
ATOM 674 C C . ALA A 1 86 ? -5.861 16.637 -5.092 1.00 69.69 86 ALA A C 1
ATOM 676 O O . ALA A 1 86 ? -4.636 16.646 -4.969 1.00 69.69 86 ALA A O 1
ATOM 677 N N . LYS A 1 87 ? -6.476 17.201 -6.138 1.00 58.72 87 LYS A N 1
ATOM 678 C CA . LYS A 1 87 ? -5.770 17.851 -7.258 1.00 58.72 87 LYS A CA 1
ATOM 679 C C . LYS A 1 87 ? -5.314 19.281 -6.943 1.00 58.72 87 LYS A C 1
ATOM 681 O O . LYS A 1 87 ? -4.440 19.808 -7.625 1.00 58.72 87 LYS A O 1
ATOM 686 N N . LEU A 1 88 ? -5.919 19.924 -5.944 1.00 56.66 88 LEU A N 1
ATOM 687 C CA . LEU A 1 88 ? -5.677 21.329 -5.613 1.00 56.66 88 LEU A CA 1
ATOM 688 C C . LEU A 1 88 ? -4.540 21.471 -4.603 1.00 56.66 88 LEU A C 1
ATOM 690 O O . LEU A 1 88 ? -4.421 20.689 -3.665 1.00 56.66 88 LEU A O 1
ATOM 694 N N . LYS A 1 89 ? -3.698 22.495 -4.769 1.00 54.94 89 LYS A N 1
ATOM 695 C CA . LYS A 1 89 ? -2.569 22.761 -3.863 1.00 54.94 89 LYS A CA 1
ATOM 696 C C . LYS A 1 89 ? -2.999 23.135 -2.438 1.00 54.94 89 LYS A C 1
ATOM 698 O O . LYS A 1 89 ? -2.185 22.959 -1.547 1.00 54.94 89 LYS A O 1
ATOM 703 N N . GLU A 1 90 ? -4.239 23.561 -2.228 1.00 51.03 90 GLU A N 1
ATOM 704 C CA . GLU A 1 90 ? -4.734 24.116 -0.955 1.00 51.03 90 GLU A CA 1
ATOM 705 C C . GLU A 1 90 ? -5.337 23.076 0.003 1.00 51.03 90 GLU A C 1
ATOM 707 O O . GLU A 1 90 ? -5.739 23.411 1.110 1.00 51.03 90 GLU A O 1
ATOM 712 N N . THR A 1 91 ? -5.436 21.808 -0.401 1.00 59.50 91 THR A N 1
ATOM 713 C CA . THR A 1 91 ? -5.930 20.739 0.476 1.00 59.50 91 THR A CA 1
ATOM 714 C C . THR A 1 91 ? -4.773 20.046 1.192 1.00 59.50 91 THR A C 1
ATOM 716 O O . THR A 1 91 ? -3.932 19.417 0.537 1.00 59.50 91 THR A O 1
ATOM 719 N N . ASP A 1 92 ? -4.773 20.117 2.524 1.00 62.50 92 ASP A N 1
ATOM 720 C CA . ASP A 1 92 ? -3.805 19.438 3.402 1.00 62.50 92 ASP A CA 1
ATOM 721 C C . ASP A 1 92 ? -3.848 17.912 3.235 1.00 62.50 92 ASP A C 1
ATOM 723 O O . ASP A 1 92 ? -2.814 17.242 3.210 1.00 62.50 92 ASP A O 1
ATOM 727 N N . GLU A 1 93 ? -5.055 17.357 3.072 1.00 71.19 93 GLU A N 1
ATOM 728 C CA . GLU A 1 93 ? -5.287 15.939 2.783 1.00 71.19 93 GLU A CA 1
ATOM 729 C C . GLU A 1 93 ? -5.066 15.668 1.293 1.00 71.19 93 GLU A C 1
ATOM 731 O O . GLU A 1 93 ? -5.881 16.035 0.446 1.00 71.19 93 GLU A O 1
ATOM 736 N N . ARG A 1 94 ? -3.934 15.032 0.972 1.00 77.00 94 ARG A N 1
ATOM 737 C CA . ARG A 1 94 ? -3.532 14.734 -0.408 1.00 77.00 94 ARG A CA 1
ATOM 738 C C . ARG A 1 94 ? -4.154 13.459 -0.922 1.00 77.00 94 ARG A C 1
ATOM 740 O O . ARG A 1 94 ? -4.593 13.418 -2.068 1.00 77.00 94 ARG A O 1
ATOM 747 N N . GLU A 1 95 ? -4.193 12.442 -0.078 1.00 81.25 95 GLU A N 1
ATOM 748 C CA . GLU A 1 95 ? -4.718 11.136 -0.434 1.00 81.25 95 GLU A CA 1
ATOM 749 C C . GLU A 1 95 ? -5.496 10.567 0.747 1.00 81.25 95 GLU A C 1
ATOM 751 O O . GLU A 1 95 ? -5.013 10.527 1.880 1.00 81.25 95 GLU A O 1
ATOM 756 N N . VAL A 1 96 ? -6.732 10.157 0.484 1.00 79.56 96 VAL A N 1
ATOM 757 C CA . VAL A 1 96 ? -7.570 9.466 1.461 1.00 79.56 96 VAL A CA 1
ATOM 758 C C . VAL A 1 96 ? -7.971 8.132 0.866 1.00 79.56 96 VAL A C 1
ATOM 760 O O . VAL A 1 96 ? -8.573 8.094 -0.207 1.00 79.56 96 VAL A O 1
ATOM 763 N N . VAL A 1 97 ? -7.635 7.053 1.567 1.00 83.50 97 VAL A N 1
ATOM 764 C CA . VAL A 1 97 ? -7.944 5.682 1.160 1.00 83.50 97 VAL A CA 1
ATOM 765 C C . VAL A 1 97 ? -8.877 5.056 2.179 1.00 83.50 97 VAL A C 1
ATOM 767 O O . VAL A 1 97 ? -8.657 5.175 3.384 1.00 83.50 97 VAL A O 1
ATOM 770 N N . ARG A 1 98 ? -9.944 4.422 1.697 1.00 84.44 98 ARG A N 1
ATOM 771 C CA . ARG A 1 98 ? -11.027 3.879 2.519 1.00 84.44 98 ARG A CA 1
ATOM 772 C C . ARG A 1 98 ? -11.365 2.469 2.071 1.00 84.44 98 ARG A C 1
ATOM 774 O O . ARG A 1 98 ? -11.471 2.229 0.869 1.00 84.44 98 ARG A O 1
ATOM 781 N N . PHE A 1 99 ? -11.569 1.572 3.029 1.00 86.00 99 PHE A N 1
ATOM 782 C CA . PHE A 1 99 ? -12.142 0.251 2.778 1.00 86.00 99 PHE A CA 1
ATOM 783 C C . PHE A 1 99 ? -12.827 -0.318 4.020 1.00 86.00 99 PHE A C 1
ATOM 785 O O . PHE A 1 99 ? -12.549 0.106 5.137 1.00 86.00 99 PHE A O 1
ATOM 792 N N . SER A 1 100 ? -13.723 -1.283 3.836 1.00 85.88 100 SER A N 1
ATOM 793 C CA . SER A 1 100 ? -14.297 -2.089 4.915 1.00 85.88 100 SER A CA 1
ATOM 794 C C . SER A 1 100 ? -13.641 -3.464 4.963 1.00 85.88 100 SER A C 1
ATOM 796 O O . SER A 1 100 ? -13.640 -4.196 3.972 1.00 85.88 100 SER A O 1
ATOM 798 N N . MET A 1 101 ? -13.127 -3.845 6.131 1.00 87.31 101 MET A N 1
ATOM 799 C CA . MET A 1 101 ? -12.599 -5.187 6.390 1.00 87.31 101 MET A CA 1
ATOM 800 C C . MET A 1 101 ? -13.686 -6.263 6.302 1.00 87.31 101 MET A C 1
ATOM 802 O O . MET A 1 101 ? -13.402 -7.378 5.870 1.00 87.31 101 MET A O 1
ATOM 806 N N . ALA A 1 102 ? -14.934 -5.922 6.643 1.00 84.12 102 ALA A N 1
ATOM 807 C CA . ALA A 1 102 ? -16.072 -6.841 6.578 1.00 84.12 102 ALA A CA 1
ATOM 808 C C . ALA A 1 102 ? -16.465 -7.199 5.134 1.00 84.12 102 ALA A C 1
ATOM 810 O O . ALA A 1 102 ? -17.037 -8.256 4.889 1.00 84.12 102 ALA A O 1
ATOM 811 N N . LYS A 1 103 ? -16.144 -6.325 4.172 1.00 83.81 103 LYS A N 1
ATOM 812 C CA . LYS A 1 103 ? -16.422 -6.526 2.741 1.00 83.81 103 LYS A CA 1
ATOM 813 C C . LYS A 1 103 ? -15.235 -7.150 1.986 1.00 83.81 103 LYS A C 1
ATOM 815 O O . LYS A 1 103 ? -15.363 -7.432 0.798 1.00 83.81 103 LYS A O 1
ATOM 820 N N . LEU A 1 104 ? -14.093 -7.384 2.648 1.00 84.94 104 LEU A N 1
ATOM 821 C CA . LEU A 1 104 ? -12.953 -8.078 2.041 1.00 84.94 104 LEU A CA 1
ATOM 822 C C . LEU A 1 104 ? -13.252 -9.567 1.860 1.00 84.94 104 LEU A C 1
ATOM 824 O O . LEU A 1 104 ? -13.810 -10.229 2.737 1.00 84.94 104 LEU A O 1
ATOM 828 N N . HIS A 1 105 ? -12.813 -10.115 0.731 1.00 83.50 105 HIS A N 1
ATOM 829 C CA . HIS A 1 105 ? -13.031 -11.517 0.410 1.00 83.50 105 HIS A CA 1
ATOM 830 C C . HIS A 1 105 ? -12.417 -12.450 1.468 1.00 83.50 105 HIS A C 1
ATOM 832 O O . HIS A 1 105 ? -11.285 -12.207 1.897 1.00 83.50 105 HIS A O 1
ATOM 838 N N . PRO A 1 106 ? -13.074 -13.573 1.827 1.00 82.19 106 PRO A N 1
ATOM 839 C CA . PRO A 1 106 ? -12.617 -14.453 2.903 1.00 82.19 106 PRO A CA 1
ATOM 840 C C . PRO A 1 106 ? -11.205 -15.042 2.757 1.00 82.19 106 PRO A C 1
ATOM 842 O O . PRO A 1 106 ? -10.625 -15.520 3.725 1.00 82.19 106 PRO A O 1
ATOM 845 N N . HIS A 1 107 ? -10.646 -15.031 1.547 1.00 81.69 107 HIS A N 1
ATOM 846 C CA . HIS A 1 107 ? -9.287 -15.520 1.311 1.00 81.69 107 HIS A CA 1
ATOM 847 C C . HIS A 1 107 ? -8.211 -14.470 1.612 1.00 81.69 107 HIS A C 1
ATOM 849 O O . HIS A 1 107 ? -7.044 -14.831 1.708 1.00 81.69 107 HIS A O 1
ATOM 855 N N . VAL A 1 108 ? -8.559 -13.184 1.731 1.00 85.19 108 VAL A N 1
ATOM 856 C CA . VAL A 1 108 ? -7.595 -12.148 2.123 1.00 85.19 108 VAL A CA 1
ATOM 857 C C . VAL A 1 108 ? -7.229 -12.377 3.588 1.00 85.19 108 VAL A C 1
ATOM 859 O O . VAL A 1 108 ? -8.064 -12.208 4.470 1.00 85.19 108 VAL A O 1
ATOM 862 N N . GLY A 1 109 ? -5.987 -12.791 3.830 1.00 86.00 109 GLY A N 1
ATOM 863 C CA . GLY A 1 109 ? -5.459 -13.055 5.167 1.00 86.00 109 GLY A CA 1
ATOM 864 C C . GLY A 1 109 ? -4.844 -11.818 5.814 1.00 86.00 109 GLY A C 1
ATOM 865 O O . GLY A 1 109 ? -4.904 -11.681 7.033 1.00 86.00 109 GLY A O 1
ATOM 866 N N . ALA A 1 110 ? -4.294 -10.903 5.009 1.00 90.19 110 ALA A N 1
ATOM 867 C CA . ALA A 1 110 ? -3.717 -9.659 5.501 1.00 90.19 110 ALA A CA 1
ATOM 868 C C . ALA A 1 110 ? -3.820 -8.502 4.494 1.00 90.19 110 ALA A C 1
ATOM 870 O O . ALA A 1 110 ? -3.858 -8.700 3.278 1.00 90.19 110 ALA A O 1
ATOM 871 N N . VAL A 1 111 ? -3.823 -7.280 5.023 1.00 91.69 111 VAL A N 1
ATOM 872 C CA . VAL A 1 111 ? -3.708 -6.014 4.296 1.00 91.69 111 VAL A CA 1
ATOM 873 C C . VAL A 1 111 ? -2.481 -5.282 4.824 1.00 91.69 111 VAL A C 1
ATOM 875 O O . VAL A 1 111 ? -2.457 -4.861 5.977 1.00 91.69 111 VAL A O 1
ATOM 878 N N . GLY A 1 112 ? -1.462 -5.135 3.987 1.00 92.56 112 GLY A N 1
ATOM 879 C CA . GLY A 1 112 ? -0.262 -4.360 4.281 1.00 92.56 112 GLY A CA 1
ATOM 880 C C . GLY A 1 112 ? -0.385 -2.931 3.766 1.00 92.56 112 GLY A C 1
ATOM 881 O O . GLY A 1 112 ? -0.900 -2.709 2.669 1.00 92.56 112 GLY A O 1
ATOM 882 N N . CYS A 1 113 ? 0.113 -1.970 4.537 1.00 93.38 113 CYS A N 1
ATOM 883 C CA . CYS A 1 113 ? 0.102 -0.557 4.180 1.00 93.38 113 CYS A CA 1
ATOM 884 C C . CYS A 1 113 ? 1.513 0.029 4.222 1.00 93.38 113 CYS A C 1
ATOM 886 O O . CYS A 1 113 ? 2.225 -0.112 5.220 1.00 93.38 113 CYS A O 1
ATOM 888 N N . LEU A 1 114 ? 1.917 0.690 3.138 1.00 94.00 114 LEU A N 1
ATOM 889 C CA . LEU A 1 114 ? 3.199 1.380 3.037 1.00 94.00 114 LEU A CA 1
ATOM 890 C C . LEU A 1 114 ? 3.066 2.682 2.252 1.00 94.00 114 LEU A C 1
ATOM 892 O O . LEU A 1 114 ? 2.143 2.860 1.461 1.00 94.00 114 LEU A O 1
ATOM 896 N N . VAL A 1 115 ? 4.021 3.578 2.456 1.00 91.62 115 VAL A N 1
ATOM 897 C CA . VAL A 1 115 ? 4.158 4.832 1.722 1.00 91.62 115 VAL A CA 1
ATOM 898 C C . VAL A 1 115 ? 5.424 4.787 0.883 1.00 91.62 115 VAL A C 1
ATOM 900 O O . VAL A 1 115 ? 6.473 4.329 1.341 1.00 91.62 115 VAL A O 1
ATOM 903 N N . THR A 1 116 ? 5.338 5.254 -0.356 1.00 89.81 116 THR A N 1
ATOM 904 C CA . THR A 1 116 ? 6.488 5.311 -1.259 1.00 89.81 116 THR A CA 1
ATOM 905 C C . THR A 1 116 ? 6.351 6.438 -2.280 1.00 89.81 116 THR A C 1
ATOM 907 O O . THR A 1 116 ? 5.484 7.298 -2.145 1.00 89.81 116 THR A O 1
ATOM 910 N N . HIS A 1 117 ? 7.250 6.481 -3.258 1.00 81.25 117 HIS A N 1
ATOM 911 C CA . HIS A 1 117 ? 7.222 7.468 -4.324 1.00 81.25 117 HIS A CA 1
ATOM 912 C C . HIS A 1 117 ? 6.063 7.195 -5.278 1.00 81.25 117 HIS A C 1
ATOM 914 O O . HIS A 1 117 ? 5.846 6.046 -5.654 1.00 81.25 117 HIS A O 1
ATOM 920 N N . VAL A 1 118 ? 5.398 8.257 -5.734 1.00 75.50 118 VAL A N 1
ATOM 921 C CA . VAL A 1 118 ? 4.564 8.197 -6.942 1.00 75.50 118 VAL A CA 1
ATOM 922 C C . VAL A 1 118 ? 5.426 7.653 -8.086 1.00 75.50 118 VAL A C 1
ATOM 924 O O . VAL A 1 118 ? 6.627 7.943 -8.152 1.00 75.50 118 VAL A O 1
ATOM 927 N N . GLU A 1 119 ? 4.830 6.833 -8.954 1.00 62.94 119 GLU A N 1
ATOM 928 C CA . GLU A 1 119 ? 5.531 6.174 -10.061 1.00 62.94 119 GLU A CA 1
ATOM 929 C C . GLU A 1 119 ? 6.488 7.126 -10.807 1.00 62.94 119 GLU A C 1
ATOM 931 O O . GLU A 1 119 ? 6.180 8.288 -11.058 1.00 62.94 119 GLU A O 1
ATOM 936 N N . ASP A 1 120 ? 7.676 6.613 -11.144 1.00 60.09 120 ASP A N 1
ATOM 937 C CA . ASP A 1 120 ? 8.756 7.302 -11.869 1.00 60.09 120 ASP A CA 1
ATOM 938 C C . ASP A 1 120 ? 9.464 8.483 -11.161 1.00 60.09 120 ASP A C 1
ATOM 940 O O . ASP A 1 120 ? 10.468 8.982 -11.679 1.00 60.09 120 ASP A O 1
ATOM 944 N N . GLU A 1 121 ? 9.063 8.888 -9.949 1.00 65.19 121 GLU A N 1
ATOM 945 C CA . GLU A 1 121 ? 9.688 10.033 -9.254 1.00 65.19 121 GLU A CA 1
ATOM 946 C C . GLU A 1 121 ? 10.948 9.680 -8.438 1.00 65.19 121 GLU A C 1
ATOM 948 O O . GLU A 1 121 ? 11.790 10.549 -8.194 1.00 65.19 121 GLU A O 1
ATOM 953 N N . ILE A 1 122 ? 11.176 8.400 -8.107 1.00 65.12 122 ILE A N 1
ATOM 954 C CA . ILE A 1 122 ? 12.385 7.961 -7.372 1.00 65.12 122 ILE A CA 1
ATOM 955 C C . ILE A 1 122 ? 13.696 8.361 -8.076 1.00 65.12 122 ILE A C 1
ATOM 957 O O . ILE A 1 122 ? 14.715 8.610 -7.431 1.00 65.12 122 ILE A O 1
ATOM 961 N N . ALA A 1 123 ? 13.690 8.442 -9.411 1.00 61.53 123 ALA A N 1
ATOM 962 C CA . ALA A 1 123 ? 14.864 8.825 -10.194 1.00 61.53 123 ALA A CA 1
ATOM 963 C C . ALA A 1 123 ? 15.193 10.328 -10.103 1.00 61.53 123 ALA A C 1
ATOM 965 O O . ALA A 1 123 ? 16.308 10.725 -10.453 1.00 61.53 123 ALA A O 1
ATOM 966 N N . ARG A 1 124 ? 14.227 11.154 -9.679 1.00 63.03 124 ARG A N 1
ATOM 967 C CA . ARG A 1 124 ? 14.336 12.616 -9.546 1.00 63.03 124 ARG A CA 1
ATOM 968 C C . ARG A 1 124 ? 14.596 13.031 -8.104 1.00 63.03 124 ARG A C 1
ATOM 970 O O . ARG A 1 124 ? 15.418 13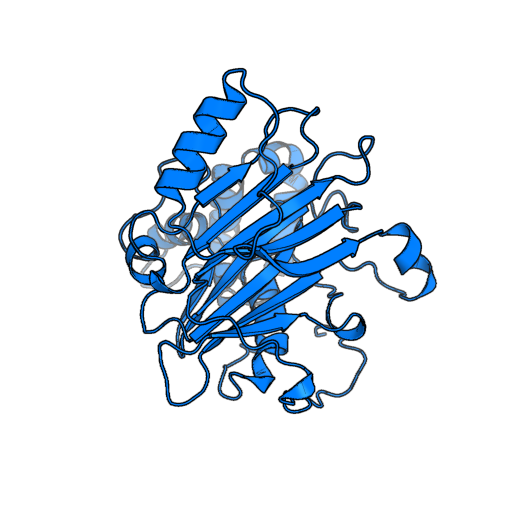.912 -7.868 1.00 63.03 124 ARG A O 1
ATOM 977 N N . ALA A 1 125 ? 13.939 12.366 -7.160 1.00 65.25 125 ALA A N 1
ATOM 978 C CA . ALA A 1 125 ? 14.108 12.575 -5.734 1.00 65.25 125 ALA A CA 1
ATOM 979 C C . ALA A 1 125 ? 14.266 11.207 -5.048 1.00 65.25 125 ALA A C 1
ATOM 981 O O . ALA A 1 125 ? 13.289 10.484 -4.903 1.00 65.25 125 ALA A O 1
ATOM 982 N N . PRO A 1 126 ? 15.484 10.821 -4.627 1.00 67.06 126 PRO A N 1
ATOM 983 C CA . PRO A 1 126 ? 15.710 9.525 -3.982 1.00 67.06 126 PRO A CA 1
ATOM 984 C C . PRO A 1 126 ? 15.205 9.475 -2.530 1.00 67.06 126 PRO A C 1
ATOM 986 O O . PRO A 1 126 ? 15.187 8.405 -1.926 1.00 67.06 126 PRO A O 1
ATOM 989 N N . GLN A 1 127 ? 14.842 10.626 -1.957 1.00 77.50 127 GLN A N 1
ATOM 990 C CA . GLN A 1 127 ? 14.347 10.779 -0.593 1.00 77.50 127 GLN A CA 1
ATOM 991 C C . GLN A 1 127 ? 12.861 11.159 -0.631 1.00 77.50 127 GLN A C 1
ATOM 993 O O . GLN A 1 127 ? 12.487 12.068 -1.370 1.00 77.50 127 GLN A O 1
ATOM 998 N N . LEU A 1 128 ? 12.047 10.506 0.206 1.00 84.69 128 LEU A N 1
ATOM 999 C CA . LEU A 1 128 ? 10.629 10.838 0.364 1.00 84.69 128 LEU A CA 1
ATOM 1000 C C . LEU A 1 128 ? 10.440 12.247 0.941 1.00 84.69 128 LEU A C 1
ATOM 1002 O O . LEU A 1 128 ? 11.258 12.731 1.727 1.00 84.69 128 LEU A O 1
ATOM 1006 N N . ASN A 1 129 ? 9.327 12.887 0.580 1.00 87.19 129 ASN A N 1
ATOM 1007 C CA . ASN A 1 129 ? 8.920 14.149 1.193 1.00 87.19 129 ASN A CA 1
ATOM 1008 C C . ASN A 1 129 ? 8.518 13.967 2.654 1.00 87.19 129 ASN A C 1
ATOM 1010 O O . ASN A 1 129 ? 8.159 12.873 3.082 1.00 87.19 129 ASN A O 1
ATOM 1014 N N . ALA A 1 130 ? 8.475 15.082 3.383 1.00 88.69 130 ALA A N 1
ATOM 1015 C CA . ALA A 1 130 ? 7.803 15.120 4.669 1.00 88.69 130 ALA A CA 1
ATOM 1016 C C . ALA A 1 130 ? 6.293 14.876 4.501 1.00 88.69 130 ALA A C 1
ATOM 1018 O O . ALA A 1 130 ? 5.639 15.511 3.661 1.00 88.69 130 ALA A O 1
ATOM 1019 N N . PHE A 1 131 ? 5.741 13.969 5.302 1.00 90.75 131 PHE A N 1
ATOM 1020 C CA . PHE A 1 131 ? 4.318 13.644 5.298 1.00 90.75 131 PHE A CA 1
ATOM 1021 C C . PHE A 1 131 ? 3.838 13.269 6.698 1.00 90.75 131 PHE A C 1
ATOM 1023 O O . PHE A 1 131 ? 4.607 12.755 7.506 1.00 90.75 131 PHE A O 1
ATOM 1030 N N . SER A 1 132 ? 2.548 13.451 6.960 1.00 91.81 132 SER A N 1
ATOM 1031 C CA . SER A 1 132 ? 1.884 12.824 8.100 1.00 91.81 132 SER A CA 1
ATOM 1032 C C . SER A 1 132 ? 0.788 11.896 7.619 1.00 91.81 132 SER A C 1
ATOM 1034 O O . SER A 1 132 ? 0.184 12.092 6.561 1.00 91.81 132 SER A O 1
ATOM 1036 N N . LEU A 1 133 ? 0.553 10.835 8.381 1.00 93.25 133 LEU A N 1
ATOM 1037 C CA . LEU A 1 133 ? -0.474 9.865 8.060 1.00 93.25 133 LEU A CA 1
ATOM 1038 C C . LEU A 1 133 ? -1.231 9.446 9.307 1.00 93.25 133 LEU A C 1
ATOM 1040 O O . LEU A 1 133 ? -0.654 9.159 10.353 1.00 93.25 133 LEU A O 1
ATOM 1044 N N . THR A 1 134 ? -2.551 9.387 9.159 1.00 92.56 134 THR A N 1
ATOM 1045 C CA . THR A 1 134 ? -3.452 8.890 10.195 1.00 92.56 134 THR A CA 1
ATOM 1046 C C . THR A 1 134 ? -4.240 7.701 9.672 1.00 92.56 134 THR A C 1
ATOM 1048 O O . THR A 1 134 ? -4.822 7.798 8.590 1.00 92.56 134 THR A O 1
ATOM 1051 N N . CYS A 1 135 ? -4.287 6.616 10.444 1.00 92.88 135 CYS A N 1
ATOM 1052 C CA . CYS A 1 135 ? -5.159 5.468 10.221 1.00 92.88 135 CYS A CA 1
ATOM 1053 C C . CYS A 1 135 ? -6.238 5.438 11.299 1.00 92.88 135 CYS A C 1
ATOM 1055 O O . CYS A 1 135 ? -5.934 5.345 12.489 1.00 92.88 135 CYS A O 1
ATOM 1057 N N . ASP A 1 136 ? -7.493 5.488 10.878 1.00 90.44 136 ASP A N 1
ATOM 1058 C CA . ASP A 1 136 ? -8.656 5.432 11.753 1.00 90.44 136 ASP A CA 1
ATOM 1059 C C . ASP A 1 136 ? -9.545 4.246 11.387 1.00 90.44 136 ASP A C 1
ATOM 1061 O O . ASP A 1 136 ? -9.619 3.867 10.217 1.00 90.44 136 ASP A O 1
ATOM 1065 N N . ILE A 1 137 ? -10.250 3.701 12.374 1.00 88.69 137 ILE A N 1
ATOM 1066 C CA . ILE A 1 137 ? -11.278 2.680 12.179 1.00 88.69 137 ILE A CA 1
ATOM 1067 C C . ILE A 1 137 ? -12.622 3.141 12.765 1.00 88.69 137 ILE A C 1
ATOM 1069 O O . ILE A 1 137 ? -12.660 3.839 13.783 1.00 88.69 137 ILE A O 1
ATOM 1073 N N . HIS A 1 138 ? -13.716 2.806 12.076 1.00 85.00 138 HIS A N 1
ATOM 1074 C CA . HIS A 1 138 ? -15.066 3.303 12.346 1.00 85.00 138 HIS A CA 1
ATOM 1075 C C . HIS A 1 138 ? -16.150 2.224 12.198 1.00 85.00 138 HIS A C 1
ATOM 1077 O O . HIS A 1 138 ? -15.978 1.245 11.466 1.00 85.00 138 HIS A O 1
ATOM 1083 N N . ALA A 1 139 ? -17.293 2.448 12.857 1.00 71.69 139 ALA A N 1
ATOM 1084 C CA . ALA A 1 139 ? -18.444 1.536 12.856 1.00 71.69 139 ALA A CA 1
ATOM 1085 C C . ALA A 1 139 ? -19.416 1.699 11.670 1.00 71.69 139 ALA A C 1
ATOM 1087 O O . ALA A 1 139 ? -20.099 0.747 11.308 1.00 71.69 139 ALA A O 1
ATOM 1088 N N . VAL A 1 140 ? -19.499 2.884 11.059 1.00 65.00 140 VAL A N 1
ATOM 1089 C CA . VAL A 1 140 ? -20.584 3.225 10.115 1.00 65.00 140 VAL A CA 1
ATOM 1090 C C . VAL A 1 140 ? -20.210 2.943 8.655 1.00 65.00 140 VAL A C 1
ATOM 1092 O O . VAL A 1 140 ? -19.112 3.301 8.220 1.00 65.00 140 VAL A O 1
ATOM 1095 N N . ASP A 1 141 ? -21.161 2.384 7.887 1.00 59.62 141 ASP A N 1
ATOM 1096 C CA . ASP A 1 141 ? -21.027 2.151 6.444 1.00 59.62 141 ASP A CA 1
ATOM 1097 C C . ASP A 1 141 ? -20.810 3.467 5.686 1.00 59.62 141 ASP A C 1
ATOM 1099 O O . ASP A 1 141 ? -21.595 4.420 5.753 1.00 59.62 141 ASP A O 1
ATOM 1103 N N . SER A 1 142 ? -19.694 3.529 4.964 1.00 56.03 142 SER A N 1
ATOM 1104 C CA . SER A 1 142 ? -19.104 4.753 4.426 1.00 56.03 142 SER A CA 1
ATOM 1105 C C . SER A 1 142 ? -19.994 5.498 3.430 1.00 56.03 142 SER A C 1
ATOM 1107 O O . SER A 1 142 ? -19.766 6.683 3.209 1.00 56.03 142 SER A O 1
ATOM 1109 N N . ALA A 1 143 ? -21.026 4.862 2.868 1.00 52.81 143 ALA A N 1
ATOM 1110 C CA . ALA A 1 143 ? -21.980 5.507 1.965 1.00 52.81 143 ALA A CA 1
ATOM 1111 C C . ALA A 1 143 ? -22.780 6.634 2.648 1.00 52.81 143 ALA A C 1
ATOM 1113 O O . ALA A 1 143 ? -23.009 7.683 2.045 1.00 52.81 143 ALA A O 1
ATOM 1114 N N . GLN A 1 144 ? -23.155 6.462 3.919 1.00 54.25 144 GLN A N 1
ATOM 1115 C CA . GLN A 1 144 ? -23.902 7.474 4.675 1.00 54.25 144 GLN A CA 1
ATOM 1116 C C . GLN A 1 144 ? -22.980 8.610 5.146 1.00 54.25 144 GLN A C 1
ATOM 1118 O O . GLN A 1 144 ? -23.349 9.783 5.074 1.00 54.25 144 GLN A O 1
ATOM 1123 N N . ALA A 1 145 ? -21.747 8.272 5.539 1.00 52.56 145 ALA A N 1
ATOM 1124 C CA . ALA A 1 145 ? -20.724 9.238 5.934 1.00 52.56 145 ALA A CA 1
ATOM 1125 C C . ALA A 1 145 ? -20.200 10.068 4.745 1.00 52.56 145 ALA A C 1
ATOM 1127 O O . ALA A 1 145 ? -19.967 11.265 4.894 1.00 52.56 145 ALA A O 1
ATOM 1128 N N . GLU A 1 146 ? -20.055 9.479 3.550 1.00 52.97 146 GLU A N 1
ATOM 1129 C CA . GLU A 1 146 ? -19.674 10.203 2.328 1.00 52.97 146 GLU A CA 1
ATOM 1130 C C . GLU A 1 146 ? -20.800 11.068 1.777 1.00 52.97 146 GLU A C 1
ATOM 1132 O O . GLU A 1 146 ? -20.524 12.203 1.400 1.00 52.97 146 GLU A O 1
ATOM 1137 N N . ALA A 1 147 ? -22.053 10.599 1.772 1.00 56.69 147 ALA A N 1
ATOM 1138 C CA . ALA A 1 147 ? -23.188 11.436 1.381 1.00 56.69 147 ALA A CA 1
ATOM 1139 C C . ALA A 1 147 ? -23.294 12.685 2.277 1.00 56.69 147 ALA A C 1
ATOM 1141 O O . ALA A 1 147 ? -23.530 13.792 1.792 1.00 56.69 147 ALA A O 1
ATOM 1142 N N . GLN A 1 148 ? -23.035 12.534 3.580 1.00 49.88 148 GLN A N 1
ATOM 1143 C CA . GLN A 1 148 ? -23.012 13.644 4.534 1.00 49.88 148 GLN A CA 1
ATOM 1144 C C . GLN A 1 148 ? -21.759 14.525 4.388 1.00 49.88 148 GLN A C 1
ATOM 1146 O O . GLN A 1 148 ? -21.873 15.748 4.424 1.00 49.88 148 GLN A O 1
ATOM 1151 N N . ALA A 1 149 ? -20.576 13.947 4.154 1.00 50.12 149 ALA A N 1
ATOM 1152 C CA . ALA A 1 149 ? -19.339 14.698 3.923 1.00 50.12 149 ALA A CA 1
ATOM 1153 C C . ALA A 1 149 ? -19.353 15.484 2.597 1.00 50.12 149 ALA A C 1
ATOM 1155 O O . ALA A 1 149 ? -18.843 16.601 2.545 1.00 50.12 149 ALA A O 1
ATOM 1156 N N . GLN A 1 150 ? -19.970 14.944 1.542 1.00 52.41 150 GLN A N 1
ATOM 1157 C CA . GLN A 1 150 ? -20.182 15.637 0.267 1.00 52.41 150 GLN A CA 1
ATOM 1158 C C . GLN A 1 150 ? -21.215 16.763 0.403 1.00 52.41 150 GLN A C 1
ATOM 1160 O O . GLN A 1 150 ? -20.988 17.858 -0.109 1.00 52.41 150 GLN A O 1
ATOM 1165 N N . ALA A 1 151 ? -22.296 16.545 1.161 1.00 51.31 151 ALA A N 1
ATOM 1166 C CA . ALA A 1 151 ? -23.252 17.602 1.500 1.00 51.31 151 ALA A CA 1
ATOM 1167 C C . ALA A 1 151 ? -22.609 18.734 2.328 1.00 51.31 151 ALA A C 1
ATOM 1169 O O . ALA A 1 151 ? -22.957 19.902 2.173 1.00 51.31 151 ALA A O 1
ATOM 1170 N N . LEU A 1 152 ? -21.628 18.410 3.174 1.00 49.94 152 LEU A N 1
ATOM 1171 C CA . LEU A 1 152 ? -20.850 19.377 3.951 1.00 49.94 152 LEU A CA 1
ATOM 1172 C C . LEU A 1 152 ? -19.826 20.140 3.105 1.00 49.94 152 LEU A C 1
ATOM 1174 O O . LEU A 1 152 ? -19.720 21.358 3.230 1.00 49.94 152 LEU A O 1
ATOM 1178 N N . ALA A 1 153 ? -19.129 19.466 2.191 1.00 48.22 153 ALA A N 1
ATOM 1179 C CA . ALA A 1 153 ? -18.237 20.116 1.230 1.00 48.22 153 ALA A CA 1
ATOM 1180 C C . ALA A 1 153 ? -18.976 21.112 0.308 1.00 48.22 153 ALA A C 1
ATOM 1182 O O . ALA A 1 153 ? -18.360 22.047 -0.197 1.00 48.22 153 ALA A O 1
ATOM 1183 N N . ALA A 1 154 ? -20.297 20.965 0.145 1.00 53.03 154 ALA A N 1
ATOM 1184 C CA . ALA A 1 154 ? -21.166 21.884 -0.592 1.00 53.03 154 ALA A CA 1
ATOM 1185 C C . ALA A 1 154 ? -21.601 23.147 0.196 1.00 53.03 154 ALA A C 1
ATOM 1187 O O . ALA A 1 154 ? -22.462 23.886 -0.278 1.00 53.03 154 ALA A O 1
ATOM 1188 N N . GLY A 1 155 ? -21.018 23.426 1.373 1.00 45.09 155 GLY A N 1
ATOM 1189 C CA . GLY A 1 155 ? -21.232 24.679 2.124 1.00 45.09 155 GLY A CA 1
ATOM 1190 C C . GLY A 1 155 ? -21.674 24.525 3.585 1.00 45.09 155 GLY A C 1
ATOM 1191 O O . GLY A 1 155 ? -22.054 25.510 4.217 1.00 45.09 155 GLY A O 1
ATOM 1192 N N . GLY A 1 156 ? -21.630 23.315 4.147 1.00 41.69 156 GLY A N 1
ATOM 1193 C CA . GLY A 1 156 ? -21.899 23.054 5.562 1.00 41.69 156 GLY A CA 1
ATOM 1194 C C . GLY A 1 156 ? -20.620 23.006 6.417 1.00 41.69 156 GLY A C 1
ATOM 1195 O O . GLY A 1 156 ? -19.541 22.657 5.946 1.00 41.69 156 GLY A O 1
ATOM 1196 N N . LYS A 1 157 ? -20.720 23.368 7.705 1.00 42.62 157 LYS A N 1
ATOM 1197 C CA . LYS A 1 157 ? -19.583 23.428 8.651 1.00 42.62 157 LYS A CA 1
ATOM 1198 C C . LYS A 1 157 ? -18.802 22.106 8.738 1.00 42.62 157 LYS A C 1
ATOM 1200 O O . LYS A 1 157 ? -19.387 21.106 9.120 1.00 42.62 157 LYS A O 1
ATOM 1205 N N . ARG A 1 158 ? -17.482 22.160 8.488 1.00 42.62 158 ARG A N 1
ATOM 1206 C CA . ARG A 1 158 ? -16.422 21.138 8.697 1.00 42.62 158 ARG A CA 1
ATOM 1207 C C . ARG A 1 158 ? -16.882 19.876 9.452 1.00 42.62 158 ARG A C 1
ATOM 1209 O O . ARG A 1 158 ? -17.228 19.962 10.627 1.00 42.62 158 ARG A O 1
ATOM 1216 N N . PHE A 1 159 ? -16.808 18.708 8.803 1.00 40.25 159 PHE A N 1
ATOM 1217 C CA . PHE A 1 159 ? -17.094 17.417 9.439 1.00 40.25 159 PHE A CA 1
ATOM 1218 C C . PHE A 1 159 ? -16.103 17.167 10.584 1.00 40.25 159 PHE A C 1
ATOM 1220 O O . PHE A 1 159 ? -14.933 16.847 10.367 1.00 40.25 159 PHE A O 1
ATOM 1227 N N . VAL A 1 160 ? -16.577 17.349 11.811 1.00 42.59 160 VAL A N 1
ATOM 1228 C CA . VAL A 1 160 ? -15.944 16.856 13.030 1.00 42.59 160 VAL A CA 1
ATOM 1229 C C . VAL A 1 160 ? -16.678 15.558 13.337 1.00 42.59 160 VAL A C 1
ATOM 1231 O O . VAL A 1 160 ? -17.888 15.591 13.550 1.00 42.59 160 VAL A O 1
ATOM 1234 N N . PHE A 1 161 ? -15.986 14.414 13.313 1.00 46.12 161 PHE A N 1
ATOM 1235 C CA . PHE A 1 161 ? -16.526 13.205 13.941 1.00 46.12 161 PHE A CA 1
ATOM 1236 C C . PHE A 1 161 ? -16.860 13.601 15.379 1.00 46.12 161 PHE A C 1
ATOM 1238 O O . PHE A 1 161 ? -15.945 13.910 16.141 1.00 46.12 161 PHE A O 1
ATOM 1245 N N . ASN A 1 162 ? -18.144 13.703 15.721 1.00 39.03 162 ASN A N 1
ATOM 1246 C CA . ASN A 1 162 ? -18.534 14.053 17.079 1.00 39.03 162 ASN A CA 1
ATOM 1247 C C . ASN A 1 162 ? -17.881 13.044 18.035 1.00 39.03 162 ASN A C 1
ATOM 1249 O O . ASN A 1 162 ? -17.910 11.841 17.785 1.00 39.03 162 ASN A O 1
ATOM 1253 N N . ASN A 1 163 ? -17.254 13.563 19.094 1.00 38.78 163 ASN A N 1
ATOM 1254 C CA . ASN A 1 163 ? -16.465 12.859 20.112 1.00 38.78 163 ASN A CA 1
ATOM 1255 C C . ASN A 1 163 ? -17.295 11.884 20.981 1.00 38.78 163 ASN A C 1
ATOM 1257 O O . ASN A 1 163 ? -17.217 11.917 22.205 1.00 38.78 163 ASN A O 1
ATOM 1261 N N . ALA A 1 164 ? -18.097 11.010 20.379 1.00 40.00 164 ALA A N 1
ATOM 1262 C CA . ALA A 1 164 ? -18.905 10.024 21.083 1.00 40.00 164 ALA A CA 1
ATOM 1263 C C . ALA A 1 164 ? -18.741 8.638 20.433 1.00 40.00 164 ALA A C 1
ATOM 1265 O O . ALA A 1 164 ? -19.588 8.181 19.681 1.00 40.00 164 ALA A O 1
ATOM 1266 N N . GLY A 1 165 ? -17.614 7.976 20.706 1.00 47.47 165 GLY A N 1
ATOM 1267 C CA . GLY A 1 165 ? -17.497 6.509 20.665 1.00 47.47 165 GLY A CA 1
ATOM 1268 C C . GLY A 1 165 ? -17.305 5.789 19.319 1.00 47.47 165 GLY A C 1
ATOM 1269 O O . GLY A 1 165 ? -16.985 4.606 19.337 1.00 47.47 165 GLY A O 1
ATOM 1270 N N . GLU A 1 166 ? -17.447 6.439 18.161 1.00 67.94 166 GLU A N 1
ATOM 1271 C CA . GLU A 1 166 ? -17.492 5.728 16.859 1.00 67.94 166 GLU A CA 1
ATOM 1272 C C . GLU A 1 166 ? -16.186 5.713 16.042 1.00 67.94 166 GLU A C 1
ATOM 1274 O O . GLU A 1 166 ? -16.151 5.159 14.940 1.00 67.94 166 GLU A O 1
ATOM 1279 N N . ARG A 1 167 ? -15.110 6.330 16.542 1.00 75.69 167 ARG A N 1
ATOM 1280 C CA . ARG A 1 167 ? -13.810 6.409 15.859 1.00 75.69 167 ARG A CA 1
ATOM 1281 C C . ARG A 1 167 ? -12.689 5.980 16.791 1.00 75.69 167 ARG A C 1
ATOM 1283 O O . ARG A 1 167 ? -12.507 6.589 17.842 1.00 75.69 167 ARG A O 1
ATOM 1290 N N . THR A 1 168 ? -11.869 5.049 16.324 1.00 85.88 168 THR A N 1
ATOM 1291 C CA . THR A 1 168 ? -10.639 4.640 17.006 1.00 85.88 168 THR A CA 1
ATOM 1292 C C . THR A 1 168 ? -9.440 4.997 16.132 1.00 85.88 168 THR A C 1
ATOM 1294 O O . THR A 1 168 ? -9.383 4.623 14.960 1.00 85.88 168 THR A O 1
ATOM 1297 N N . ARG A 1 169 ? -8.483 5.757 16.677 1.00 89.25 169 ARG A N 1
ATOM 1298 C CA . ARG A 1 169 ? -7.213 6.054 16.001 1.00 89.25 169 ARG A CA 1
ATOM 1299 C C . ARG A 1 169 ? -6.277 4.864 16.201 1.00 89.25 169 ARG A C 1
ATOM 1301 O O . ARG A 1 169 ? -5.940 4.556 17.337 1.00 89.25 169 ARG A O 1
ATOM 1308 N N . LEU A 1 170 ? -5.868 4.221 15.111 1.00 90.88 170 LEU A N 1
ATOM 1309 C CA . LEU A 1 170 ? -4.957 3.071 15.139 1.00 90.88 170 LEU A CA 1
ATOM 1310 C C . LEU A 1 170 ? -3.501 3.479 14.907 1.00 90.88 170 LEU A C 1
ATOM 1312 O O . LEU A 1 170 ? -2.593 2.891 15.480 1.00 90.88 170 LEU A O 1
ATOM 1316 N N . LEU A 1 171 ? -3.276 4.490 14.065 1.00 93.31 171 LEU A N 1
ATOM 1317 C CA . LEU A 1 171 ? -1.936 4.973 13.736 1.00 93.31 171 LEU A CA 1
ATOM 1318 C C . LEU A 1 171 ? -1.939 6.479 13.534 1.00 93.31 171 LEU A C 1
ATOM 1320 O O . LEU A 1 171 ? -2.792 7.009 12.822 1.00 93.31 171 LEU A O 1
ATOM 1324 N N . GLU A 1 172 ? -0.945 7.151 14.094 1.00 92.94 172 GLU A N 1
ATOM 1325 C CA . GLU A 1 172 ? -0.595 8.527 13.769 1.00 92.94 172 GLU A CA 1
ATOM 1326 C C . GLU A 1 172 ? 0.916 8.615 13.649 1.00 92.94 172 GLU A C 1
ATOM 1328 O O . GLU A 1 172 ? 1.634 8.314 14.597 1.00 92.94 172 GLU A O 1
ATOM 1333 N N . ILE A 1 173 ? 1.389 8.990 12.466 1.00 91.25 173 ILE A N 1
ATOM 1334 C CA . ILE A 1 173 ? 2.813 9.138 12.201 1.00 91.25 173 ILE A CA 1
ATOM 1335 C C . ILE A 1 173 ? 3.092 10.462 11.509 1.00 91.25 173 ILE A C 1
ATOM 1337 O O . ILE A 1 173 ? 2.292 10.954 10.709 1.00 91.25 173 ILE A O 1
ATOM 1341 N N . CYS A 1 174 ? 4.271 11.001 11.788 1.00 89.69 174 CYS A N 1
ATOM 1342 C CA . CYS A 1 174 ? 4.858 12.095 11.040 1.00 89.69 174 CYS A CA 1
ATOM 1343 C C . CYS A 1 174 ? 6.240 11.648 10.571 1.00 89.69 174 CYS A C 1
ATOM 1345 O O . CYS A 1 174 ? 7.103 11.298 11.373 1.00 89.69 174 CYS A O 1
ATOM 1347 N N . HIS A 1 175 ? 6.426 11.611 9.260 1.00 88.88 175 HIS A N 1
ATOM 1348 C CA . HIS A 1 175 ? 7.693 11.318 8.626 1.00 88.88 175 HIS A CA 1
ATOM 1349 C C . HIS A 1 175 ? 8.337 12.639 8.219 1.00 88.88 175 HIS A C 1
ATOM 1351 O O . HIS A 1 175 ? 7.858 13.302 7.300 1.00 88.88 175 HIS A O 1
ATOM 1357 N N . ASP A 1 176 ? 9.441 13.003 8.875 1.00 86.94 176 ASP A N 1
ATOM 1358 C CA . ASP A 1 176 ? 10.291 14.106 8.430 1.00 86.94 176 ASP A CA 1
ATOM 1359 C C . ASP A 1 176 ? 11.651 13.571 7.941 1.00 86.94 176 ASP A C 1
ATOM 1361 O O . ASP A 1 176 ? 12.491 13.172 8.761 1.00 86.94 176 ASP A O 1
ATOM 1365 N N . PRO A 1 177 ? 11.933 13.628 6.625 1.00 78.94 177 PRO A N 1
ATOM 1366 C CA . PRO A 1 177 ? 13.213 13.222 6.059 1.00 78.94 177 PRO A CA 1
ATOM 1367 C C . PRO A 1 177 ? 14.424 13.924 6.686 1.00 78.94 177 PRO A C 1
ATOM 1369 O O . PRO A 1 177 ? 15.524 13.373 6.632 1.00 78.94 177 PRO A O 1
ATOM 1372 N N . LYS A 1 178 ? 14.268 15.129 7.256 1.00 79.81 178 LYS A N 1
ATOM 1373 C CA . LYS A 1 178 ? 15.354 15.905 7.882 1.00 79.81 178 LYS A CA 1
ATOM 1374 C C . LYS A 1 178 ? 15.773 15.324 9.230 1.00 79.81 178 LYS A C 1
ATOM 1376 O O . LYS A 1 178 ? 16.964 15.337 9.543 1.00 79.81 178 LYS A O 1
ATOM 1381 N N . THR A 1 179 ? 14.828 14.796 10.005 1.00 72.69 179 THR A N 1
ATOM 1382 C CA . THR A 1 179 ? 15.102 14.189 11.321 1.00 72.69 179 THR A CA 1
ATOM 1383 C C . THR A 1 179 ? 15.844 12.857 11.182 1.00 72.69 179 THR A C 1
ATOM 1385 O O . THR A 1 179 ? 16.797 12.591 11.914 1.00 72.69 179 THR A O 1
ATOM 1388 N N . LEU A 1 180 ? 15.512 12.086 10.142 1.00 65.94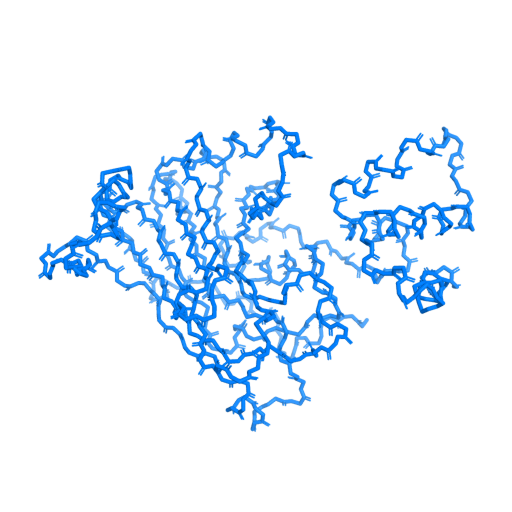 180 LEU A N 1
ATOM 1389 C CA . LEU A 1 180 ? 16.121 10.789 9.833 1.00 65.94 180 LEU A CA 1
ATOM 1390 C C . LEU A 1 180 ? 17.582 10.881 9.361 1.00 65.94 180 LEU A C 1
ATOM 1392 O O . LEU A 1 180 ? 18.337 9.917 9.513 1.00 65.94 180 LEU A O 1
ATOM 1396 N N . ARG A 1 181 ? 18.023 12.048 8.857 1.00 56.25 181 ARG A N 1
ATOM 1397 C CA . ARG A 1 181 ? 19.416 12.283 8.407 1.00 56.25 181 ARG A CA 1
ATOM 1398 C C . ARG A 1 181 ? 20.458 12.072 9.501 1.00 56.25 181 ARG A C 1
ATOM 1400 O O . ARG A 1 181 ? 21.630 11.903 9.187 1.00 56.25 181 ARG A O 1
ATOM 1407 N N . ARG A 1 182 ? 20.057 12.118 10.772 1.00 53.34 182 ARG A N 1
ATOM 1408 C CA . ARG A 1 182 ? 20.973 11.945 11.905 1.00 53.34 182 ARG A CA 1
ATOM 1409 C C . ARG A 1 182 ? 21.255 10.477 12.232 1.00 53.34 182 ARG A C 1
ATOM 1411 O O . ARG A 1 182 ? 22.240 10.211 12.908 1.00 53.34 182 ARG A O 1
ATOM 1418 N N . HIS A 1 183 ? 20.426 9.548 11.748 1.00 50.66 183 HIS A N 1
ATOM 1419 C CA . HIS A 1 183 ? 20.418 8.161 12.223 1.00 50.66 183 HIS A CA 1
ATOM 1420 C C . HIS A 1 183 ? 20.783 7.113 11.163 1.00 50.66 183 HIS A C 1
ATOM 1422 O O . HIS A 1 183 ? 21.161 6.004 11.527 1.00 50.66 183 HIS A O 1
ATOM 1428 N N . THR A 1 184 ? 20.707 7.427 9.864 1.00 56.66 184 THR A N 1
ATOM 1429 C CA . THR A 1 184 ? 20.915 6.435 8.791 1.00 56.66 184 THR A CA 1
ATOM 1430 C C . THR A 1 184 ? 21.821 6.948 7.670 1.00 56.66 184 THR A C 1
ATOM 1432 O O .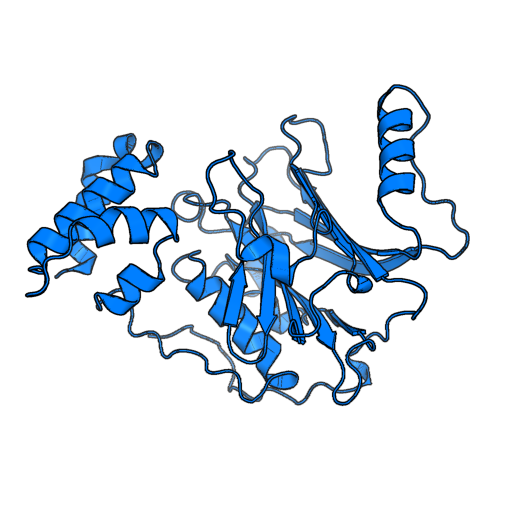 THR A 1 184 ? 21.736 8.099 7.252 1.00 56.66 184 THR A O 1
ATOM 1435 N N . VAL A 1 185 ? 22.699 6.070 7.162 1.00 56.12 185 VAL A N 1
ATOM 1436 C CA . VAL A 1 185 ? 23.636 6.363 6.052 1.00 56.12 185 VAL A CA 1
ATOM 1437 C C . VAL A 1 185 ? 22.917 6.409 4.691 1.00 56.12 185 VAL A C 1
ATOM 1439 O O . VAL A 1 185 ? 23.414 7.018 3.747 1.00 56.12 185 VAL A O 1
ATOM 1442 N N . LYS A 1 186 ? 21.733 5.788 4.577 1.00 66.06 186 LYS A N 1
ATOM 1443 C CA . LYS A 1 186 ? 20.908 5.742 3.358 1.00 66.06 186 LYS A CA 1
ATOM 1444 C C . LYS A 1 186 ? 19.520 6.319 3.636 1.00 66.06 186 LYS A C 1
ATOM 1446 O O . LYS A 1 186 ? 18.938 6.031 4.675 1.00 66.06 186 LYS A O 1
ATOM 1451 N N . HIS A 1 187 ? 18.989 7.108 2.702 1.00 73.81 187 HIS A N 1
ATOM 1452 C CA . HIS A 1 187 ? 17.657 7.704 2.828 1.00 73.81 187 HIS A CA 1
ATOM 1453 C C . HIS A 1 187 ? 16.565 6.667 2.521 1.00 73.81 187 HIS A C 1
ATOM 1455 O O . HIS A 1 187 ? 16.596 6.095 1.427 1.00 73.81 187 HIS A O 1
ATOM 1461 N N . PRO A 1 188 ? 15.607 6.422 3.436 1.00 79.81 188 PRO A N 1
ATOM 1462 C CA . PRO A 1 188 ? 14.494 5.524 3.161 1.00 79.81 188 PRO A CA 1
ATOM 1463 C C . PRO A 1 188 ? 13.629 6.079 2.031 1.00 79.81 188 PRO A C 1
ATOM 1465 O O . PRO A 1 188 ? 13.333 7.275 1.972 1.00 79.81 188 PRO A O 1
ATOM 1468 N N . ASN A 1 189 ? 13.235 5.188 1.127 1.00 82.81 189 ASN A N 1
ATOM 1469 C CA . ASN A 1 189 ? 12.361 5.493 -0.006 1.00 82.81 189 ASN A CA 1
ATOM 1470 C C . ASN A 1 189 ? 11.055 4.685 0.008 1.00 82.81 189 ASN A C 1
ATOM 1472 O O . ASN A 1 189 ? 10.212 4.839 -0.882 1.00 82.81 189 ASN A O 1
ATOM 1476 N N . VAL A 1 190 ? 10.888 3.859 1.039 1.00 88.12 190 VAL A N 1
ATOM 1477 C CA . VAL A 1 190 ? 9.664 3.158 1.407 1.00 88.12 190 VAL A CA 1
ATOM 1478 C C . VAL A 1 190 ? 9.511 3.257 2.923 1.00 88.12 190 VAL A C 1
ATOM 1480 O O . VAL A 1 190 ? 10.474 3.041 3.659 1.00 88.12 190 VAL A O 1
ATOM 1483 N N . VAL A 1 191 ? 8.301 3.556 3.385 1.00 91.88 191 VAL A N 1
ATOM 1484 C CA . VAL A 1 191 ? 7.940 3.522 4.804 1.00 91.88 191 VAL A CA 1
ATOM 1485 C C . VAL A 1 191 ? 6.824 2.499 4.988 1.00 91.88 191 VAL A C 1
ATOM 1487 O O . VAL A 1 191 ? 5.698 2.726 4.553 1.00 91.88 191 VAL A O 1
ATOM 1490 N N . VAL A 1 192 ? 7.131 1.358 5.598 1.00 93.00 192 VAL A N 1
ATOM 1491 C CA . VAL A 1 192 ? 6.145 0.356 6.019 1.00 93.00 192 VAL A CA 1
ATOM 1492 C C . VAL A 1 192 ? 5.404 0.905 7.233 1.00 93.00 192 VAL A C 1
ATOM 1494 O O . VAL A 1 192 ? 6.030 1.318 8.204 1.00 93.00 192 VAL A O 1
ATOM 1497 N N . LEU A 1 193 ? 4.073 0.945 7.165 1.00 94.19 193 LEU A N 1
ATOM 1498 C CA . LEU A 1 193 ? 3.246 1.639 8.151 1.00 94.19 193 LEU A CA 1
ATOM 1499 C C . LEU A 1 193 ? 2.598 0.693 9.146 1.00 94.19 193 LEU A C 1
ATOM 1501 O O . LEU A 1 193 ? 2.701 0.877 10.354 1.00 94.19 193 LEU A O 1
ATOM 1505 N N . CYS A 1 194 ? 1.854 -0.278 8.634 1.00 94.38 194 CYS A N 1
ATOM 1506 C CA . CYS A 1 194 ? 1.053 -1.175 9.449 1.00 94.38 194 CYS A CA 1
ATOM 1507 C C . CYS A 1 194 ? 0.547 -2.353 8.623 1.00 94.38 194 CYS A C 1
ATOM 1509 O O . CYS A 1 194 ? 0.631 -2.367 7.389 1.00 94.38 194 CYS A O 1
ATOM 1511 N N . LYS A 1 195 ? -0.022 -3.324 9.332 1.00 93.75 195 LYS A N 1
ATOM 1512 C CA . LYS A 1 195 ? -0.778 -4.426 8.758 1.00 93.75 195 LYS A CA 1
ATOM 1513 C C . LYS A 1 195 ? -2.083 -4.640 9.511 1.00 93.75 195 LYS A C 1
ATOM 1515 O O . LYS A 1 195 ? -2.137 -4.516 10.734 1.00 93.75 195 LYS A O 1
ATOM 1520 N N . PHE A 1 196 ? -3.104 -5.016 8.758 1.00 93.44 196 PHE A N 1
ATOM 1521 C CA . PHE A 1 196 ? -4.307 -5.663 9.265 1.00 93.44 196 PHE A CA 1
ATOM 1522 C C . PHE A 1 196 ? -4.218 -7.137 8.906 1.00 93.44 196 PHE A C 1
ATOM 1524 O O . PHE A 1 196 ? -3.855 -7.456 7.776 1.00 93.44 196 PHE A O 1
ATOM 1531 N N . PHE A 1 197 ? -4.531 -8.042 9.820 1.00 91.50 197 PHE A N 1
ATOM 1532 C CA . PHE A 1 197 ? -4.468 -9.476 9.543 1.00 91.50 197 PHE A CA 1
ATOM 1533 C C . PHE A 1 197 ? -5.557 -10.229 10.291 1.00 91.50 197 PHE A C 1
ATOM 1535 O O . PHE A 1 197 ? -6.031 -9.773 11.328 1.00 91.50 197 PHE A O 1
ATOM 1542 N N . ARG A 1 198 ? -5.959 -11.377 9.750 1.00 87.56 198 ARG A N 1
ATOM 1543 C CA . ARG A 1 198 ? -6.918 -12.267 10.403 1.00 87.56 198 ARG A CA 1
ATOM 1544 C C . ARG A 1 198 ? -6.206 -13.166 11.398 1.00 87.56 198 ARG A C 1
ATOM 1546 O O . ARG A 1 198 ? -5.159 -13.728 11.066 1.00 87.56 198 ARG A O 1
ATOM 1553 N N . ARG A 1 199 ? -6.765 -13.322 12.598 1.00 83.12 199 ARG A N 1
ATOM 1554 C CA . ARG A 1 199 ? -6.232 -14.285 13.568 1.00 83.12 199 ARG A CA 1
ATOM 1555 C C . ARG A 1 199 ? -6.470 -15.718 13.088 1.00 83.12 199 ARG A C 1
ATOM 1557 O O . ARG A 1 199 ? -7.414 -16.010 12.355 1.00 83.12 199 ARG A O 1
ATOM 1564 N N . GLN A 1 200 ? -5.582 -16.633 13.475 1.00 73.62 200 GLN A N 1
ATOM 1565 C CA . GLN A 1 200 ? -5.735 -18.038 13.105 1.00 73.62 200 GLN A CA 1
ATOM 1566 C C . GLN A 1 200 ? -7.010 -18.617 13.732 1.00 73.62 200 GLN A C 1
ATOM 1568 O O . GLN A 1 200 ? -7.218 -18.506 14.935 1.00 73.62 200 GLN A O 1
ATOM 1573 N N . GLY A 1 201 ? -7.838 -19.265 12.911 1.00 68.12 201 GLY A N 1
ATOM 1574 C CA . GLY A 1 201 ? -9.045 -19.962 13.361 1.00 68.12 201 GLY A CA 1
ATOM 1575 C C . GLY A 1 201 ? -10.353 -19.179 13.225 1.00 68.12 201 GLY A C 1
ATOM 1576 O O . GLY A 1 201 ? -11.403 -19.815 13.248 1.00 68.12 201 GLY A O 1
ATOM 1577 N N . ASP A 1 202 ? -10.316 -17.860 12.996 1.00 74.50 202 ASP A N 1
ATOM 1578 C CA . ASP A 1 202 ? -11.514 -17.061 12.709 1.00 74.50 202 ASP A CA 1
ATOM 1579 C C . ASP A 1 202 ? -11.285 -16.110 11.524 1.00 74.50 202 ASP A C 1
ATOM 1581 O O . ASP A 1 202 ? -10.386 -15.272 11.508 1.00 74.50 202 ASP A O 1
ATOM 1585 N N . HIS A 1 203 ? -12.121 -16.244 10.495 1.00 71.19 203 HIS A N 1
ATOM 1586 C CA . HIS A 1 203 ? -12.059 -15.410 9.298 1.00 71.19 203 HIS A CA 1
ATOM 1587 C C . HIS A 1 203 ? -12.621 -13.997 9.505 1.00 71.19 203 HIS A C 1
ATOM 1589 O O . HIS A 1 203 ? -12.414 -13.143 8.643 1.00 71.19 203 HIS A O 1
ATOM 1595 N N . ASN A 1 204 ? -13.326 -13.750 10.606 1.00 75.31 204 ASN A N 1
ATOM 1596 C CA . ASN A 1 204 ? -13.926 -12.459 10.917 1.00 75.31 204 ASN A CA 1
ATOM 1597 C C . ASN A 1 204 ? -13.142 -11.676 11.982 1.00 75.31 204 ASN A C 1
ATOM 1599 O O . ASN A 1 204 ? -13.328 -10.463 12.068 1.00 75.31 204 ASN A O 1
ATOM 1603 N N . ASP A 1 205 ? -12.250 -12.328 12.737 1.00 85.62 205 ASP A N 1
ATOM 1604 C CA . ASP A 1 205 ? -11.411 -11.668 13.745 1.00 85.62 205 ASP A CA 1
ATOM 1605 C C . ASP A 1 205 ? -10.200 -10.989 13.092 1.00 85.62 205 ASP A C 1
ATOM 1607 O O . ASP A 1 205 ? -9.240 -11.642 12.665 1.00 85.62 205 ASP A O 1
ATOM 1611 N N . TRP A 1 206 ? -10.260 -9.660 13.002 1.00 89.56 206 TRP A N 1
ATOM 1612 C CA . TRP A 1 206 ? -9.188 -8.825 12.475 1.00 89.56 206 TRP A CA 1
ATOM 1613 C C . TRP A 1 206 ? -8.382 -8.179 13.598 1.00 89.56 206 TRP A C 1
ATOM 1615 O O . TRP A 1 206 ? -8.910 -7.605 14.548 1.00 89.56 206 TRP A O 1
ATOM 1625 N N . ALA A 1 207 ? -7.072 -8.175 13.408 1.00 91.50 207 ALA A N 1
ATOM 1626 C CA . ALA A 1 207 ? -6.103 -7.554 14.284 1.00 91.50 207 ALA A CA 1
ATOM 1627 C C . ALA A 1 207 ? -5.307 -6.477 13.539 1.00 91.50 207 ALA A C 1
ATOM 1629 O O . ALA A 1 207 ? -5.138 -6.539 12.317 1.00 91.50 207 ALA A O 1
ATOM 1630 N N . PHE A 1 208 ? -4.797 -5.498 14.285 1.00 93.62 208 PHE A N 1
ATOM 1631 C CA . PHE A 1 208 ? -3.960 -4.421 13.767 1.00 93.62 208 PHE A CA 1
ATOM 1632 C C . PHE A 1 208 ? -2.581 -4.424 14.426 1.00 93.62 208 PHE A C 1
ATOM 1634 O O . PHE A 1 208 ? -2.463 -4.570 15.640 1.00 93.62 208 PHE A O 1
ATOM 1641 N N . HIS A 1 209 ? -1.540 -4.209 13.623 1.00 93.31 209 HIS A N 1
ATOM 1642 C CA . HIS A 1 209 ? -0.171 -4.022 14.097 1.00 93.31 209 HIS A CA 1
ATOM 1643 C C . HIS A 1 209 ? 0.491 -2.873 13.332 1.00 93.31 209 HIS A C 1
ATOM 1645 O O . HIS A 1 209 ? 0.604 -2.914 12.101 1.00 93.31 209 HIS A O 1
ATOM 1651 N N . ALA A 1 210 ? 0.928 -1.849 14.064 1.00 92.38 210 ALA A N 1
ATOM 1652 C CA . ALA A 1 210 ? 1.743 -0.766 13.529 1.00 92.38 210 ALA A CA 1
ATOM 1653 C C . ALA A 1 210 ? 3.198 -1.225 13.383 1.00 92.38 210 ALA A C 1
ATOM 1655 O O . ALA A 1 210 ? 3.712 -1.939 14.236 1.00 92.38 210 ALA A O 1
ATOM 1656 N N . ALA A 1 211 ? 3.874 -0.819 12.311 1.00 89.12 211 ALA A N 1
ATOM 1657 C CA . ALA A 1 211 ? 5.284 -1.136 12.149 1.00 89.12 211 ALA A CA 1
ATOM 1658 C C . ALA A 1 211 ? 6.117 -0.371 13.194 1.00 89.12 211 ALA A C 1
ATOM 1660 O O . ALA A 1 211 ? 5.967 0.849 13.302 1.00 89.12 211 ALA A O 1
ATOM 1661 N N . PRO A 1 212 ? 7.013 -1.043 13.938 1.00 83.44 212 PRO A N 1
ATOM 1662 C CA . PRO A 1 212 ? 7.904 -0.358 14.864 1.00 83.44 212 PRO A CA 1
ATOM 1663 C C . PRO A 1 212 ? 8.870 0.545 14.088 1.00 83.44 212 PRO A C 1
ATOM 1665 O O . PRO A 1 212 ? 9.272 0.217 12.966 1.00 83.44 212 PRO A O 1
ATOM 1668 N N . GLU A 1 213 ? 9.276 1.669 14.688 1.00 73.94 213 GLU A N 1
ATOM 1669 C CA . GLU A 1 213 ? 10.108 2.689 14.027 1.00 73.94 213 GLU A CA 1
ATOM 1670 C C . GLU A 1 213 ? 11.363 2.092 13.367 1.00 73.94 213 GLU A C 1
ATOM 1672 O O . GLU A 1 213 ? 11.689 2.435 12.228 1.00 73.94 213 GLU A O 1
ATOM 1677 N N . GLU A 1 214 ? 11.997 1.124 14.033 1.00 70.81 214 GLU A N 1
ATOM 1678 C CA . GLU A 1 214 ? 13.206 0.425 13.579 1.00 70.81 214 GLU A CA 1
ATOM 1679 C C . GLU A 1 214 ? 13.021 -0.354 12.267 1.00 70.81 214 GLU A C 1
ATOM 1681 O O . GLU A 1 214 ? 13.958 -0.460 11.478 1.00 70.81 214 GLU A O 1
ATOM 1686 N N . ARG A 1 215 ? 11.818 -0.889 12.013 1.00 70.94 215 ARG A N 1
ATOM 1687 C CA . ARG A 1 215 ? 11.501 -1.710 10.826 1.00 70.94 215 ARG A CA 1
ATOM 1688 C C . ARG A 1 215 ? 10.638 -0.974 9.798 1.00 70.94 215 ARG A C 1
ATOM 1690 O O . ARG A 1 215 ? 10.411 -1.490 8.708 1.00 70.94 215 ARG A O 1
ATOM 1697 N N . SER A 1 216 ? 10.165 0.224 10.136 1.00 83.62 216 SER A N 1
ATOM 1698 C CA . SER A 1 216 ? 9.314 1.040 9.266 1.00 83.62 216 SER A CA 1
ATOM 1699 C C . SER A 1 216 ? 10.068 1.588 8.050 1.00 83.62 216 SER A C 1
ATOM 1701 O O . SER A 1 216 ? 9.518 1.659 6.956 1.00 83.62 216 SER A O 1
ATOM 1703 N N . ASN A 1 217 ? 11.344 1.946 8.203 1.00 86.50 217 ASN A N 1
ATOM 1704 C CA . ASN A 1 217 ? 12.116 2.636 7.173 1.00 86.50 217 ASN A CA 1
ATOM 1705 C C . ASN A 1 217 ? 12.891 1.642 6.300 1.00 86.50 217 ASN A C 1
ATOM 1707 O O . ASN A 1 217 ? 13.865 1.039 6.747 1.00 86.50 217 ASN A O 1
ATOM 1711 N N . VAL A 1 218 ? 12.495 1.509 5.033 1.00 83.69 218 VAL A N 1
ATOM 1712 C CA . VAL A 1 218 ? 13.088 0.560 4.083 1.00 83.69 218 VAL A CA 1
ATOM 1713 C C . VAL A 1 218 ? 13.719 1.303 2.906 1.00 83.69 218 VAL A C 1
ATOM 1715 O O . VAL A 1 218 ? 13.196 2.297 2.394 1.00 83.69 218 VAL A O 1
ATOM 1718 N N . VAL A 1 219 ? 14.871 0.799 2.460 1.00 80.81 219 VAL A N 1
ATOM 1719 C CA . VAL A 1 219 ? 15.560 1.275 1.258 1.00 80.81 219 VAL A CA 1
ATOM 1720 C C . VAL A 1 219 ? 15.472 0.198 0.185 1.00 80.81 219 VAL A C 1
ATOM 1722 O O . VAL A 1 219 ? 16.100 -0.854 0.294 1.00 80.81 219 VAL A O 1
ATOM 1725 N N . VAL A 1 220 ? 14.732 0.476 -0.884 1.00 74.94 220 VAL A N 1
ATOM 1726 C CA . VAL A 1 220 ? 14.680 -0.363 -2.087 1.00 74.94 220 VAL A CA 1
ATOM 1727 C C . VAL A 1 220 ? 15.461 0.286 -3.224 1.00 74.94 220 VAL A C 1
ATOM 1729 O O . VAL A 1 220 ? 15.553 1.503 -3.325 1.00 74.94 220 VAL A O 1
ATOM 1732 N N . ARG A 1 221 ? 16.030 -0.500 -4.139 1.00 68.31 221 ARG A N 1
ATOM 1733 C CA . ARG A 1 221 ? 16.728 0.071 -5.311 1.00 68.31 221 ARG A CA 1
ATOM 1734 C C . ARG A 1 221 ? 15.771 0.658 -6.346 1.00 68.31 221 ARG A C 1
ATOM 1736 O O . ARG A 1 221 ? 16.151 1.538 -7.109 1.00 68.31 221 ARG A O 1
ATOM 1743 N N . SER A 1 222 ? 14.551 0.134 -6.394 1.00 67.50 222 SER A N 1
ATOM 1744 C CA . SER A 1 222 ? 13.515 0.530 -7.340 1.00 67.50 222 SER A CA 1
ATOM 1745 C C . SER A 1 222 ? 12.142 0.323 -6.708 1.00 67.50 222 SER A C 1
ATOM 1747 O O . SER A 1 222 ? 11.872 -0.752 -6.163 1.00 67.50 222 SER A O 1
ATOM 1749 N N . VAL A 1 223 ? 11.292 1.347 -6.792 1.00 71.12 223 VAL A N 1
ATOM 1750 C CA . VAL A 1 223 ? 9.907 1.376 -6.286 1.00 71.12 223 VAL A CA 1
ATOM 1751 C C . VAL A 1 223 ? 8.996 0.712 -7.323 1.00 71.12 223 VAL A C 1
ATOM 1753 O O . VAL A 1 223 ? 8.112 1.315 -7.916 1.00 71.12 223 VAL A O 1
ATOM 1756 N N . VAL A 1 224 ? 9.276 -0.554 -7.617 1.00 72.75 224 VAL A N 1
ATOM 1757 C CA . VAL A 1 224 ? 8.394 -1.404 -8.423 1.00 72.75 224 VAL A CA 1
ATOM 1758 C C . VAL A 1 224 ? 7.569 -2.275 -7.491 1.00 72.75 224 VAL A C 1
ATOM 1760 O O . VAL A 1 224 ? 8.034 -2.635 -6.408 1.00 72.75 224 VAL A O 1
ATOM 1763 N N . THR A 1 225 ? 6.358 -2.646 -7.917 1.00 74.38 225 THR A N 1
ATOM 1764 C CA . THR A 1 225 ? 5.420 -3.442 -7.107 1.00 74.38 225 THR A CA 1
ATOM 1765 C C . THR A 1 225 ? 6.083 -4.629 -6.405 1.00 74.38 225 THR A C 1
ATOM 1767 O O . THR A 1 225 ? 5.872 -4.777 -5.209 1.00 74.38 225 THR A O 1
ATOM 1770 N N . PRO A 1 226 ? 6.943 -5.429 -7.050 1.00 73.56 226 PRO A N 1
ATOM 1771 C CA . PRO A 1 226 ? 7.579 -6.546 -6.364 1.00 73.56 226 PRO A CA 1
ATOM 1772 C C . PRO A 1 226 ? 8.530 -6.162 -5.225 1.00 73.56 226 PRO A C 1
ATOM 1774 O O . PRO A 1 226 ? 8.572 -6.873 -4.233 1.00 73.56 226 PRO A O 1
ATOM 1777 N N . SER A 1 227 ? 9.279 -5.058 -5.339 1.00 77.38 227 SER A N 1
ATOM 1778 C CA . SER A 1 227 ? 10.158 -4.591 -4.253 1.00 77.38 227 SER A CA 1
ATOM 1779 C C . SER A 1 227 ? 9.336 -4.128 -3.049 1.00 77.38 227 SER A C 1
ATOM 1781 O O . SER A 1 227 ? 9.715 -4.347 -1.903 1.00 77.38 227 SER A O 1
ATOM 1783 N N . LEU A 1 228 ? 8.192 -3.490 -3.317 1.00 83.19 228 LEU A N 1
ATOM 1784 C CA . LEU A 1 228 ? 7.232 -3.070 -2.294 1.00 83.19 228 LEU A CA 1
ATOM 1785 C C . LEU A 1 228 ? 6.577 -4.275 -1.618 1.00 83.19 228 LEU A C 1
ATOM 1787 O O . LEU A 1 228 ? 6.411 -4.303 -0.401 1.00 83.19 228 LEU A O 1
ATOM 1791 N N . VAL A 1 229 ? 6.237 -5.282 -2.420 1.00 82.56 229 VAL A N 1
ATOM 1792 C CA . VAL A 1 229 ? 5.719 -6.558 -1.943 1.00 82.56 229 VAL A CA 1
ATOM 1793 C C . VAL A 1 229 ? 6.744 -7.251 -1.059 1.00 82.56 229 VAL A C 1
ATOM 1795 O O . VAL A 1 229 ? 6.389 -7.612 0.049 1.00 82.56 229 VAL A O 1
ATOM 1798 N N . GLU A 1 230 ? 7.998 -7.375 -1.486 1.00 81.81 230 GLU A N 1
ATOM 1799 C CA . GLU A 1 230 ? 9.069 -8.001 -0.702 1.00 81.81 230 GLU A CA 1
ATOM 1800 C C . GLU A 1 230 ? 9.262 -7.308 0.654 1.00 81.81 230 GLU A C 1
ATOM 1802 O O . GLU A 1 230 ? 9.248 -7.972 1.691 1.00 81.81 230 GLU A O 1
ATOM 1807 N N . ALA A 1 231 ? 9.337 -5.971 0.664 1.00 85.06 231 ALA A N 1
ATOM 1808 C CA . ALA A 1 231 ? 9.427 -5.190 1.899 1.00 85.06 231 ALA A CA 1
ATOM 1809 C C . ALA A 1 231 ? 8.267 -5.498 2.863 1.00 85.06 231 ALA A C 1
ATOM 1811 O O . ALA A 1 231 ? 8.469 -5.658 4.066 1.00 85.06 231 ALA A O 1
ATOM 1812 N N . MET A 1 232 ? 7.052 -5.632 2.328 1.00 88.62 232 MET A N 1
ATOM 1813 C CA . MET A 1 232 ? 5.869 -5.964 3.117 1.00 88.62 232 MET A CA 1
ATOM 1814 C C . MET A 1 232 ? 5.820 -7.443 3.531 1.00 88.62 232 MET A C 1
ATOM 1816 O O . MET A 1 232 ? 5.409 -7.742 4.645 1.00 88.62 232 MET A O 1
ATOM 1820 N N . GLN A 1 233 ? 6.263 -8.376 2.684 1.00 86.19 233 GLN A N 1
ATOM 1821 C CA . GLN A 1 233 ? 6.322 -9.805 3.008 1.00 86.19 233 GLN A CA 1
ATOM 1822 C C . GLN A 1 233 ? 7.253 -10.061 4.191 1.00 86.19 233 GLN A C 1
ATOM 1824 O O . GLN A 1 233 ? 6.897 -10.831 5.076 1.00 86.19 233 GLN A O 1
ATOM 1829 N N . ILE A 1 234 ? 8.399 -9.373 4.248 1.00 84.62 234 ILE A N 1
ATOM 1830 C CA . ILE A 1 234 ? 9.315 -9.434 5.396 1.00 84.62 234 ILE A CA 1
ATOM 1831 C C . ILE A 1 234 ? 8.591 -8.995 6.676 1.00 84.62 234 ILE A C 1
ATOM 1833 O O . ILE A 1 234 ? 8.692 -9.663 7.702 1.00 84.62 234 ILE A O 1
ATOM 1837 N N . PHE A 1 235 ? 7.804 -7.916 6.608 1.00 87.69 235 PHE A N 1
ATOM 1838 C CA . PHE A 1 235 ? 6.999 -7.430 7.735 1.00 87.69 235 PHE A CA 1
ATOM 1839 C C . PHE A 1 235 ? 5.811 -8.342 8.100 1.00 87.69 235 PHE A C 1
ATOM 1841 O O . PHE A 1 235 ? 5.221 -8.187 9.171 1.00 87.69 235 PHE A O 1
ATOM 1848 N N . LEU A 1 236 ? 5.453 -9.288 7.229 1.00 87.88 236 LEU A N 1
ATOM 1849 C CA . LEU A 1 236 ? 4.373 -10.256 7.427 1.00 87.88 236 LEU A CA 1
ATOM 1850 C C . LEU A 1 236 ? 4.864 -11.645 7.856 1.00 87.88 236 LEU A C 1
ATOM 1852 O O . LEU A 1 236 ? 4.025 -12.501 8.111 1.00 87.88 236 LEU A O 1
ATOM 1856 N N . LEU A 1 237 ? 6.176 -11.897 7.943 1.00 85.81 237 LEU A N 1
ATOM 1857 C CA . LEU A 1 237 ? 6.724 -13.222 8.286 1.00 85.81 237 LEU A CA 1
ATOM 1858 C C . LEU A 1 237 ? 6.270 -13.744 9.656 1.00 85.81 237 LEU A C 1
ATOM 1860 O O . LEU A 1 237 ? 6.180 -14.948 9.866 1.00 85.81 237 LEU A O 1
ATOM 1864 N N . ASP A 1 238 ? 5.976 -12.844 10.581 1.00 83.31 238 ASP A N 1
ATOM 1865 C CA . ASP A 1 238 ? 5.469 -13.146 11.917 1.00 83.31 238 ASP A CA 1
ATOM 1866 C C . ASP A 1 238 ? 4.006 -13.632 11.925 1.00 83.31 238 ASP A C 1
ATOM 1868 O O . ASP A 1 238 ? 3.628 -14.412 12.793 1.00 83.31 238 ASP A O 1
ATOM 1872 N N . VAL A 1 239 ? 3.188 -13.210 10.954 1.00 83.06 239 VAL A N 1
ATOM 1873 C CA . VAL A 1 239 ? 1.770 -13.602 10.823 1.00 83.06 239 VAL A CA 1
ATOM 1874 C C . VAL A 1 239 ? 1.532 -14.630 9.714 1.00 83.06 239 VAL A C 1
ATOM 1876 O O . VAL A 1 239 ? 0.560 -15.382 9.751 1.00 83.06 239 VAL A O 1
ATOM 1879 N N . MET A 1 240 ? 2.417 -14.676 8.721 1.00 80.94 240 MET A N 1
ATOM 1880 C CA . MET A 1 240 ? 2.378 -15.566 7.562 1.00 80.94 240 MET A CA 1
ATOM 1881 C C . MET A 1 240 ? 3.774 -16.175 7.331 1.00 80.94 240 MET A C 1
ATOM 1883 O O . MET A 1 240 ? 4.430 -15.840 6.343 1.00 80.94 240 MET A O 1
ATOM 1887 N N . PRO A 1 241 ? 4.248 -17.078 8.210 1.00 74.81 241 PRO A N 1
ATOM 1888 C CA . PRO A 1 241 ? 5.617 -17.607 8.154 1.00 74.81 241 PRO A CA 1
ATOM 1889 C C . PRO A 1 241 ? 5.909 -18.421 6.888 1.00 74.81 241 PRO A C 1
ATOM 1891 O O . PRO A 1 241 ? 7.041 -18.445 6.413 1.00 74.81 241 PRO A O 1
ATOM 1894 N N . ASP A 1 242 ? 4.883 -19.033 6.292 1.00 70.88 242 ASP A N 1
ATOM 1895 C CA . ASP A 1 242 ? 5.011 -19.829 5.066 1.00 70.88 242 ASP A CA 1
ATOM 1896 C C . ASP A 1 242 ? 5.045 -18.975 3.785 1.00 70.88 242 ASP A C 1
ATOM 1898 O O . ASP A 1 242 ? 5.056 -19.510 2.668 1.00 70.88 242 ASP A O 1
ATOM 1902 N N . ILE A 1 243 ? 5.028 -17.640 3.909 1.00 73.19 243 ILE A N 1
ATOM 1903 C CA . ILE A 1 243 ? 5.058 -16.758 2.748 1.00 73.19 243 ILE A CA 1
ATOM 1904 C C . ILE A 1 243 ? 6.388 -16.921 2.007 1.00 73.19 243 ILE A C 1
ATOM 1906 O O . ILE A 1 243 ? 7.477 -16.667 2.521 1.00 73.19 243 ILE A O 1
ATOM 1910 N N . LYS A 1 244 ? 6.308 -17.352 0.747 1.00 67.81 244 LYS A N 1
ATOM 1911 C CA . LYS A 1 244 ? 7.492 -17.439 -0.107 1.00 67.81 244 LYS A CA 1
ATOM 1912 C C . LYS A 1 244 ? 7.923 -16.028 -0.478 1.00 67.81 244 LYS A C 1
ATOM 1914 O O . LYS A 1 244 ? 7.252 -15.368 -1.273 1.00 67.81 244 LYS A O 1
ATOM 1919 N N . ILE A 1 245 ? 9.051 -15.593 0.071 1.00 65.00 245 ILE A N 1
ATOM 1920 C CA . ILE A 1 245 ? 9.757 -14.401 -0.394 1.00 65.00 245 ILE A CA 1
ATOM 1921 C C . ILE A 1 245 ? 10.556 -14.836 -1.626 1.00 65.00 245 ILE A C 1
ATOM 1923 O O . ILE A 1 245 ? 11.489 -15.636 -1.496 1.00 65.00 245 ILE A O 1
ATOM 1927 N N . PRO A 1 246 ? 10.161 -14.425 -2.843 1.00 58.88 246 PRO A N 1
ATOM 1928 C CA . PRO A 1 246 ? 10.874 -14.842 -4.035 1.00 58.88 246 PRO A CA 1
ATOM 1929 C C . PRO A 1 246 ? 12.294 -14.283 -3.970 1.00 58.88 246 PRO A C 1
ATOM 1931 O O . PRO A 1 246 ? 12.474 -13.070 -3.917 1.00 58.88 246 PRO A O 1
ATOM 1934 N N . ASN A 1 247 ? 13.299 -15.164 -4.011 1.00 50.16 247 ASN A N 1
ATOM 1935 C CA . ASN A 1 247 ? 14.693 -14.761 -4.180 1.00 50.16 247 ASN A CA 1
ATOM 1936 C C . ASN A 1 247 ? 14.812 -14.009 -5.504 1.00 50.16 247 ASN A C 1
ATOM 1938 O O . ASN A 1 247 ? 14.886 -14.609 -6.582 1.00 50.16 247 ASN A O 1
ATOM 1942 N N . ARG A 1 248 ? 14.803 -12.678 -5.437 1.00 52.09 248 ARG A N 1
ATOM 1943 C CA . ARG A 1 248 ? 15.102 -11.862 -6.598 1.00 52.09 248 ARG A CA 1
ATOM 1944 C C . ARG A 1 248 ? 16.592 -11.958 -6.854 1.00 52.09 248 ARG A C 1
ATOM 1946 O O . ARG A 1 248 ? 17.401 -11.248 -6.264 1.00 52.09 248 ARG A O 1
ATOM 1953 N N . ASN A 1 249 ? 16.932 -12.773 -7.849 1.00 47.16 249 ASN A N 1
ATOM 1954 C CA . ASN A 1 249 ? 18.021 -12.371 -8.720 1.00 47.16 249 ASN A CA 1
ATOM 1955 C C . ASN A 1 249 ? 17.720 -10.925 -9.164 1.00 47.16 249 ASN A C 1
ATOM 1957 O O . ASN A 1 249 ? 16.546 -10.608 -9.396 1.00 47.16 249 ASN A O 1
ATOM 1961 N N . PRO A 1 250 ? 18.725 -10.036 -9.227 1.00 50.44 250 PRO A N 1
ATOM 1962 C CA . PRO A 1 250 ? 18.539 -8.656 -9.666 1.00 50.44 250 PRO A CA 1
ATOM 1963 C C . PRO A 1 250 ? 17.789 -8.598 -11.012 1.00 50.44 250 PRO A C 1
ATOM 1965 O O . PRO A 1 250 ? 17.531 -9.625 -11.642 1.00 50.44 250 PRO A O 1
ATOM 1968 N N . LEU A 1 251 ? 17.441 -7.405 -11.501 1.00 54.84 251 LEU A N 1
ATOM 1969 C CA . LEU A 1 251 ? 16.884 -7.198 -12.853 1.00 54.84 251 LEU A CA 1
ATOM 1970 C C . LEU A 1 251 ? 17.848 -7.645 -13.995 1.00 54.84 251 LEU A C 1
ATOM 1972 O O . LEU A 1 251 ? 17.872 -7.051 -15.057 1.00 54.84 251 LEU A O 1
ATOM 1976 N N . SER A 1 252 ? 18.665 -8.674 -13.773 1.00 56.06 252 SER A N 1
ATOM 1977 C CA . SER A 1 252 ? 19.540 -9.396 -14.684 1.00 56.06 252 SER A CA 1
ATOM 1978 C C . SER A 1 252 ? 18.871 -10.613 -15.338 1.00 56.06 252 SER A C 1
ATOM 1980 O O . SER A 1 252 ? 19.490 -11.271 -16.171 1.00 56.06 252 SER A O 1
ATOM 1982 N N . SER A 1 253 ? 17.629 -10.958 -14.968 1.00 64.12 253 SER A N 1
ATOM 1983 C CA . SER A 1 253 ? 16.874 -12.054 -15.598 1.00 64.12 253 SER A CA 1
ATOM 1984 C C . SER A 1 253 ? 15.587 -11.556 -16.255 1.00 64.12 253 SER A C 1
ATOM 1986 O O . SER A 1 253 ? 14.899 -10.697 -15.708 1.00 64.12 253 SER A O 1
ATOM 1988 N N . VAL A 1 254 ? 15.225 -12.142 -17.403 1.00 69.38 254 VAL A N 1
ATOM 1989 C CA . VAL A 1 254 ? 13.980 -11.828 -18.137 1.00 69.38 254 VAL A CA 1
ATOM 1990 C C . VAL A 1 254 ? 12.755 -11.986 -17.234 1.00 69.38 254 VAL A C 1
ATOM 1992 O O . VAL A 1 254 ? 11.904 -11.107 -17.203 1.00 69.38 254 VAL A O 1
ATOM 1995 N N . ALA A 1 255 ? 12.703 -13.048 -16.424 1.00 66.62 255 ALA A N 1
ATOM 1996 C CA . ALA A 1 255 ? 11.630 -13.258 -15.453 1.00 66.62 255 ALA A CA 1
ATOM 1997 C C . ALA A 1 255 ? 11.569 -12.143 -14.391 1.00 66.62 255 ALA A C 1
ATOM 1999 O O . ALA A 1 255 ? 10.485 -11.668 -14.059 1.00 66.62 255 ALA A O 1
ATOM 2000 N N . GLY A 1 256 ? 12.722 -11.684 -13.890 1.00 62.06 256 GLY A N 1
ATOM 2001 C CA . GLY A 1 256 ? 12.800 -10.571 -12.940 1.00 62.06 256 GLY A CA 1
ATOM 2002 C C . GLY A 1 256 ? 12.346 -9.237 -13.539 1.00 62.06 256 GLY A C 1
ATOM 2003 O O . GLY A 1 256 ? 11.668 -8.464 -12.859 1.00 62.06 256 GLY A O 1
ATOM 2004 N N . ILE A 1 257 ? 12.674 -8.998 -14.813 1.00 69.75 257 ILE A N 1
ATOM 2005 C CA . ILE A 1 257 ? 12.252 -7.819 -15.580 1.00 69.75 257 ILE A CA 1
ATOM 2006 C C . ILE A 1 257 ? 10.744 -7.863 -15.837 1.00 69.75 257 ILE A C 1
ATOM 2008 O O . ILE A 1 257 ? 10.053 -6.915 -15.480 1.00 69.75 257 ILE A O 1
ATOM 2012 N N . CYS A 1 258 ? 10.211 -8.975 -16.357 1.00 69.94 258 CYS A N 1
ATOM 2013 C CA . CYS A 1 258 ? 8.772 -9.150 -16.574 1.00 69.94 258 CYS A CA 1
ATOM 2014 C C . CYS A 1 258 ? 7.971 -9.004 -15.276 1.00 69.94 258 CYS A C 1
ATOM 2016 O O . CYS A 1 258 ? 6.923 -8.372 -15.273 1.00 69.94 258 CYS A O 1
ATOM 2018 N N . ALA A 1 259 ? 8.479 -9.527 -14.157 1.00 61.59 259 ALA A N 1
ATOM 2019 C CA . ALA A 1 259 ? 7.827 -9.376 -12.861 1.00 61.59 259 ALA A CA 1
ATOM 2020 C C . ALA A 1 259 ? 7.790 -7.919 -12.370 1.00 61.59 259 ALA A C 1
ATOM 2022 O O . ALA A 1 259 ? 6.956 -7.586 -11.536 1.00 61.59 259 ALA A O 1
ATOM 2023 N N . ALA A 1 260 ? 8.711 -7.063 -12.824 1.00 65.25 260 ALA A N 1
ATOM 2024 C CA . ALA A 1 260 ? 8.759 -5.647 -12.459 1.00 65.25 260 ALA A CA 1
ATOM 2025 C C . ALA A 1 260 ? 7.851 -4.753 -13.322 1.00 65.25 260 ALA A C 1
ATOM 2027 O O . ALA A 1 260 ? 7.651 -3.592 -12.962 1.00 65.25 260 ALA A O 1
ATOM 2028 N N . LEU A 1 261 ? 7.309 -5.278 -14.423 1.00 68.88 261 LEU A N 1
ATOM 2029 C CA . LEU A 1 261 ? 6.351 -4.576 -15.271 1.00 68.88 261 LEU A CA 1
ATOM 2030 C C . LEU A 1 261 ? 4.970 -4.516 -14.617 1.00 68.88 261 LEU A C 1
ATOM 2032 O O . LEU A 1 261 ? 4.557 -5.427 -13.897 1.00 68.88 261 LEU A O 1
ATOM 2036 N N . SER A 1 262 ? 4.226 -3.450 -14.900 1.00 62.09 262 SER A N 1
ATOM 2037 C CA . SER A 1 262 ? 2.785 -3.437 -14.655 1.00 62.09 262 SER A CA 1
ATOM 2038 C C . SER A 1 262 ? 2.082 -4.482 -15.528 1.00 62.09 262 SER A C 1
ATOM 2040 O O . SER A 1 262 ? 2.600 -4.920 -16.556 1.00 62.09 262 SER A O 1
ATOM 2042 N N . CYS A 1 263 ? 0.864 -4.869 -15.141 1.00 65.69 263 CYS A N 1
ATOM 2043 C CA . CYS A 1 263 ? 0.081 -5.840 -15.907 1.00 65.69 263 CYS A CA 1
ATOM 2044 C C . CYS A 1 263 ? -0.149 -5.375 -17.356 1.00 65.69 263 CYS A C 1
ATOM 2046 O O . CYS A 1 263 ? 0.005 -6.171 -18.277 1.00 65.69 263 CYS A O 1
ATOM 2048 N N . ASN A 1 264 ? -0.423 -4.084 -17.567 1.00 69.94 264 ASN A N 1
ATOM 2049 C CA . ASN A 1 264 ? -0.618 -3.523 -18.905 1.00 69.94 264 ASN A CA 1
ATOM 2050 C C . ASN A 1 264 ? 0.667 -3.567 -19.741 1.00 69.94 264 ASN A C 1
ATOM 2052 O O . ASN A 1 264 ? 0.615 -3.949 -20.904 1.00 69.94 264 ASN A O 1
ATOM 2056 N N . GLU A 1 265 ? 1.816 -3.241 -19.147 1.00 77.44 265 GLU A N 1
ATOM 2057 C CA . GLU A 1 265 ? 3.115 -3.310 -19.831 1.00 77.44 265 GLU A CA 1
ATOM 2058 C C . GLU A 1 265 ? 3.499 -4.749 -20.181 1.00 77.44 265 GLU A C 1
ATOM 2060 O O . GLU A 1 265 ? 3.992 -5.005 -21.276 1.00 77.44 265 GLU A O 1
ATOM 2065 N N . PHE A 1 266 ? 3.250 -5.703 -19.279 1.00 78.25 266 PHE A N 1
ATOM 2066 C CA . PHE A 1 266 ? 3.515 -7.113 -19.550 1.00 78.25 266 PHE A CA 1
ATOM 2067 C C . PHE A 1 266 ? 2.627 -7.645 -20.680 1.00 78.25 266 PHE A C 1
ATOM 2069 O O . PHE A 1 266 ? 3.145 -8.203 -21.641 1.00 78.25 266 PHE A O 1
ATOM 2076 N N . LEU A 1 267 ? 1.311 -7.418 -20.616 1.00 77.88 267 LEU A N 1
ATOM 2077 C CA . LEU A 1 267 ? 0.380 -7.822 -21.680 1.00 77.88 267 LEU A CA 1
ATOM 2078 C C . LEU A 1 267 ? 0.702 -7.124 -23.013 1.00 77.88 267 LEU A C 1
ATOM 2080 O O . LEU A 1 267 ? 0.550 -7.705 -24.090 1.00 77.88 267 LEU A O 1
ATOM 2084 N N . GLY A 1 268 ? 1.181 -5.881 -22.937 1.00 78.88 268 GLY A N 1
ATOM 2085 C CA . GLY A 1 268 ? 1.619 -5.088 -24.077 1.00 78.88 268 GLY A CA 1
ATOM 2086 C C . GLY A 1 268 ? 2.813 -5.694 -24.816 1.00 78.88 268 GLY A C 1
ATOM 2087 O O . GLY A 1 268 ? 2.846 -5.635 -26.046 1.00 78.88 268 GLY A O 1
ATOM 2088 N N . ILE A 1 269 ? 3.734 -6.360 -24.114 1.00 85.25 269 ILE A N 1
ATOM 2089 C CA . ILE A 1 269 ? 4.848 -7.083 -24.747 1.00 85.25 269 ILE A CA 1
ATOM 2090 C C . ILE A 1 269 ? 4.544 -8.559 -25.029 1.00 85.25 269 ILE A C 1
ATOM 2092 O O . ILE A 1 269 ? 5.038 -9.089 -26.022 1.00 85.25 269 ILE A O 1
ATOM 2096 N N . GLU A 1 270 ? 3.718 -9.213 -24.206 1.00 83.44 270 GLU A N 1
ATOM 2097 C CA . GLU A 1 270 ? 3.405 -10.647 -24.298 1.00 83.44 270 GLU A CA 1
ATOM 2098 C C . GLU A 1 270 ? 2.788 -11.009 -25.65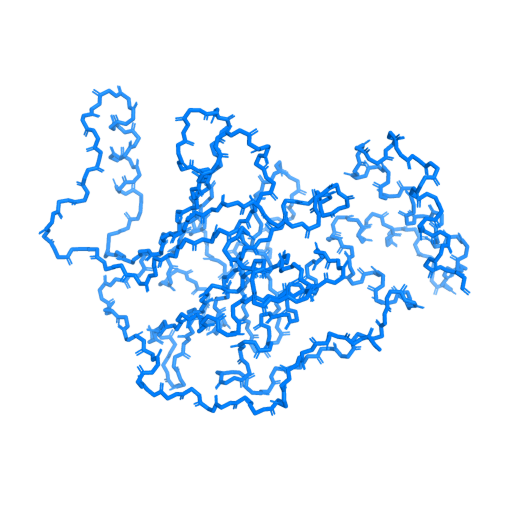2 1.00 83.44 270 GLU A C 1
ATOM 2100 O O . GLU A 1 270 ? 3.164 -12.011 -26.255 1.00 83.44 270 GLU A O 1
ATOM 2105 N N . ARG A 1 271 ? 1.927 -10.138 -26.197 1.00 80.56 271 ARG A N 1
ATOM 2106 C CA . ARG A 1 271 ? 1.324 -10.304 -27.535 1.00 80.56 271 ARG A CA 1
ATOM 2107 C C . ARG A 1 271 ? 2.339 -10.427 -28.680 1.00 80.56 271 ARG A C 1
ATOM 2109 O O . ARG A 1 271 ? 1.960 -10.829 -29.776 1.00 80.56 271 ARG A O 1
ATOM 2116 N N . TYR A 1 272 ? 3.599 -10.053 -28.454 1.00 82.56 272 TYR A N 1
ATOM 2117 C CA . TYR A 1 272 ? 4.679 -10.132 -29.439 1.00 82.56 272 TYR A CA 1
ATOM 2118 C C . TYR A 1 272 ? 5.641 -11.300 -29.184 1.00 82.56 272 TYR A C 1
ATOM 2120 O O . TYR A 1 272 ? 6.638 -11.427 -29.899 1.00 82.56 272 TYR A O 1
ATOM 2128 N N . PHE A 1 273 ? 5.390 -12.140 -28.174 1.00 84.44 273 PHE A N 1
ATOM 2129 C CA . PHE A 1 273 ? 6.238 -13.293 -27.887 1.00 84.44 273 PHE A CA 1
ATOM 2130 C C . PHE A 1 273 ? 5.905 -14.451 -28.834 1.00 84.44 273 PHE A C 1
ATOM 2132 O O . PHE A 1 273 ? 4.770 -14.922 -28.850 1.00 84.44 273 PHE A O 1
ATOM 2139 N N . PRO A 1 274 ? 6.874 -14.930 -29.632 1.00 81.94 274 PRO A N 1
ATOM 2140 C CA . PRO A 1 274 ? 6.676 -16.109 -30.461 1.00 81.94 274 PRO A CA 1
ATOM 2141 C C . PRO A 1 274 ? 6.774 -17.390 -29.618 1.00 81.94 274 PRO A C 1
ATOM 2143 O O . PRO A 1 274 ? 7.481 -17.421 -28.608 1.00 81.94 274 PRO A O 1
ATOM 2146 N N . ASP A 1 275 ? 6.163 -18.480 -30.091 1.00 79.06 275 ASP A N 1
ATOM 2147 C CA . ASP A 1 275 ? 6.183 -19.793 -29.417 1.00 79.06 275 ASP A CA 1
ATOM 2148 C C . ASP A 1 275 ? 7.603 -20.340 -29.189 1.00 79.06 275 ASP A C 1
ATOM 2150 O O . ASP A 1 275 ? 7.863 -21.080 -28.243 1.00 79.06 275 ASP A O 1
ATOM 2154 N N . CYS A 1 276 ? 8.551 -19.964 -30.053 1.00 80.56 276 CYS A N 1
ATOM 2155 C CA . CYS A 1 276 ? 9.954 -20.370 -29.968 1.00 80.56 276 CYS A CA 1
ATOM 2156 C C . CYS A 1 276 ? 10.810 -19.488 -29.042 1.00 80.56 276 CYS A C 1
ATOM 2158 O O . CYS A 1 276 ? 12.015 -19.716 -28.919 1.00 80.56 276 CYS A O 1
ATOM 2160 N N . GLY A 1 277 ? 10.205 -18.501 -28.378 1.00 76.44 277 GLY A N 1
ATOM 2161 C CA . GLY A 1 277 ? 10.898 -17.553 -27.518 1.00 76.44 277 GLY A CA 1
ATOM 2162 C C . GLY A 1 277 ? 11.566 -16.408 -28.284 1.00 76.44 277 GLY A C 1
ATOM 2163 O O . GLY A 1 277 ? 11.805 -16.453 -29.490 1.00 76.44 277 GLY A O 1
ATOM 2164 N N . LEU A 1 278 ? 11.855 -15.332 -27.559 1.00 82.19 278 LEU A N 1
ATOM 2165 C CA . LEU A 1 278 ? 12.331 -14.074 -28.122 1.00 82.19 278 LEU A CA 1
ATOM 2166 C C . LEU A 1 278 ? 13.829 -13.881 -27.844 1.00 82.19 278 LEU A C 1
ATOM 2168 O O . LEU A 1 278 ? 14.309 -14.154 -26.742 1.00 82.19 278 LEU A O 1
ATOM 2172 N N . ARG A 1 279 ? 14.592 -13.372 -28.821 1.00 82.25 279 ARG A N 1
ATOM 2173 C CA . ARG A 1 279 ? 16.010 -13.039 -28.596 1.00 82.25 279 ARG A CA 1
ATOM 2174 C C . ARG A 1 279 ? 16.128 -11.888 -27.596 1.00 82.25 279 ARG A C 1
ATOM 2176 O O . ARG A 1 279 ? 15.343 -10.946 -27.647 1.00 82.25 279 ARG A O 1
ATOM 2183 N N . LYS A 1 280 ? 17.176 -11.904 -26.762 1.00 79.25 280 LYS A N 1
ATOM 2184 C CA . LYS A 1 280 ? 17.452 -10.885 -25.722 1.00 79.25 280 LYS A CA 1
ATOM 2185 C C . LYS A 1 280 ? 17.359 -9.445 -26.256 1.00 79.25 280 LYS A C 1
ATOM 2187 O O . LYS A 1 280 ? 16.728 -8.596 -25.641 1.00 79.25 280 LYS A O 1
ATOM 2192 N N . VAL A 1 281 ? 17.932 -9.191 -27.435 1.00 79.62 281 VAL A N 1
ATOM 2193 C CA . VAL A 1 281 ? 17.931 -7.868 -28.090 1.00 79.62 281 VAL A CA 1
ATOM 2194 C C . VAL A 1 281 ? 16.533 -7.448 -28.549 1.00 79.62 281 VAL A C 1
ATOM 2196 O O . VAL A 1 281 ? 16.167 -6.282 -28.425 1.00 79.62 281 VAL A O 1
ATOM 2199 N N . ASP A 1 282 ? 15.741 -8.387 -29.063 1.00 82.94 282 ASP A N 1
ATOM 2200 C CA . ASP A 1 282 ? 14.380 -8.102 -29.522 1.00 82.94 282 ASP A CA 1
ATOM 2201 C C . ASP A 1 282 ? 13.440 -7.896 -28.324 1.00 82.94 282 ASP A C 1
ATOM 2203 O O . ASP A 1 282 ? 12.598 -7.002 -28.354 1.00 82.94 282 ASP A O 1
ATOM 2207 N N . PHE A 1 283 ? 13.658 -8.634 -27.230 1.00 84.75 283 PHE A N 1
ATOM 2208 C CA . PHE A 1 283 ? 12.975 -8.419 -25.952 1.00 84.75 283 PHE A CA 1
ATOM 2209 C C . PHE A 1 283 ? 13.290 -7.042 -25.366 1.00 84.75 283 PHE A C 1
ATOM 2211 O O . PHE A 1 283 ? 12.374 -6.317 -24.997 1.00 84.75 283 PHE A O 1
ATOM 2218 N N . ALA A 1 284 ? 14.561 -6.633 -25.361 1.00 82.19 284 ALA A N 1
ATOM 2219 C CA . ALA A 1 284 ? 14.970 -5.302 -24.919 1.00 82.19 284 ALA A CA 1
ATOM 2220 C C . ALA A 1 284 ? 14.305 -4.184 -25.743 1.00 82.19 284 ALA A C 1
ATOM 2222 O O . ALA A 1 284 ? 13.853 -3.182 -25.192 1.00 82.19 284 ALA A O 1
ATOM 2223 N N . ARG A 1 285 ? 14.202 -4.360 -27.066 1.00 84.38 285 ARG A N 1
ATOM 2224 C CA . ARG A 1 285 ? 13.533 -3.399 -27.959 1.00 84.38 285 ARG A CA 1
ATOM 2225 C C . ARG A 1 285 ? 12.035 -3.314 -27.701 1.00 84.38 285 ARG A C 1
ATOM 2227 O O . ARG A 1 285 ? 11.510 -2.208 -27.633 1.00 84.38 285 ARG A O 1
ATOM 2234 N N . LEU A 1 286 ? 11.367 -4.456 -27.545 1.00 87.19 286 LEU A N 1
ATOM 2235 C CA . LEU A 1 286 ? 9.939 -4.515 -27.232 1.00 87.19 286 LEU A CA 1
ATOM 2236 C C . LEU A 1 286 ? 9.639 -3.908 -25.861 1.00 87.19 286 LEU A C 1
ATOM 2238 O O . LEU A 1 286 ? 8.718 -3.108 -25.740 1.00 87.19 286 LEU A O 1
ATOM 2242 N N . LEU A 1 287 ? 10.472 -4.208 -24.865 1.00 86.00 287 LEU A N 1
ATOM 2243 C CA . LEU A 1 287 ? 10.403 -3.614 -23.536 1.00 86.00 287 LEU A CA 1
ATOM 2244 C C . LEU A 1 287 ? 10.544 -2.089 -23.591 1.00 86.00 287 LEU A C 1
ATOM 2246 O O . LEU A 1 287 ? 9.717 -1.376 -23.036 1.00 86.00 287 LEU A O 1
ATOM 2250 N N . LEU A 1 288 ? 11.571 -1.578 -24.276 1.00 84.12 288 LEU A N 1
ATOM 2251 C CA . LEU A 1 288 ? 11.781 -0.138 -24.427 1.00 84.12 288 LEU A CA 1
ATOM 2252 C C . LEU A 1 288 ? 10.611 0.531 -25.156 1.00 84.12 288 LEU A C 1
ATOM 2254 O O . LEU A 1 288 ? 10.173 1.604 -24.752 1.00 84.12 288 LEU A O 1
ATOM 2258 N N . TRP A 1 289 ? 10.118 -0.092 -26.228 1.00 85.62 289 TRP A N 1
ATOM 2259 C CA . TRP A 1 289 ? 8.990 0.421 -26.996 1.00 85.62 289 TRP A CA 1
ATOM 2260 C C . TRP A 1 289 ? 7.724 0.510 -26.143 1.00 85.62 289 TRP A C 1
ATOM 2262 O O . TRP A 1 289 ? 7.110 1.575 -26.095 1.00 85.62 289 TRP A O 1
ATOM 2272 N N . GLU A 1 290 ? 7.378 -0.560 -25.425 1.00 85.00 290 GLU A N 1
ATOM 2273 C CA . GLU A 1 290 ? 6.188 -0.582 -24.577 1.00 85.00 290 GLU A CA 1
ATOM 2274 C C . GLU A 1 290 ? 6.323 0.418 -23.422 1.00 85.00 290 GLU A C 1
ATOM 2276 O O . GLU A 1 290 ? 5.402 1.192 -23.207 1.00 85.00 290 GLU A O 1
ATOM 2281 N N . LEU A 1 291 ? 7.487 0.517 -22.764 1.00 80.19 291 LEU A N 1
ATOM 2282 C CA . LEU A 1 291 ? 7.723 1.508 -21.703 1.00 80.19 291 LEU A CA 1
ATOM 2283 C C . LEU A 1 291 ? 7.583 2.957 -22.195 1.00 80.19 291 LEU A C 1
ATOM 2285 O O . LEU A 1 291 ? 7.028 3.796 -21.492 1.00 80.19 291 LEU A O 1
ATOM 2289 N N . LEU A 1 292 ? 8.074 3.279 -23.396 1.00 81.38 292 LEU A N 1
ATOM 2290 C CA . LEU A 1 292 ? 7.921 4.620 -23.978 1.00 81.38 292 LEU A CA 1
ATOM 2291 C C . LEU A 1 292 ? 6.475 4.905 -24.403 1.00 81.38 292 LEU A C 1
ATOM 2293 O O . LEU A 1 292 ? 6.063 6.066 -24.425 1.00 81.38 292 LEU A O 1
ATOM 2297 N N . HIS A 1 293 ? 5.722 3.862 -24.750 1.00 81.25 293 HIS A N 1
ATOM 2298 C CA . HIS A 1 293 ? 4.319 3.960 -25.127 1.00 81.25 293 HIS A CA 1
ATOM 2299 C C . HIS A 1 293 ? 3.408 4.134 -23.905 1.00 81.25 293 HIS A C 1
ATOM 2301 O O . HIS A 1 293 ? 2.567 5.033 -23.894 1.00 81.25 293 HIS A O 1
ATOM 2307 N N . THR A 1 294 ? 3.597 3.321 -22.863 1.00 73.56 294 THR A N 1
ATOM 2308 C CA . THR A 1 294 ? 2.803 3.356 -21.626 1.00 73.56 294 THR A CA 1
ATOM 2309 C C . THR A 1 294 ? 3.186 4.517 -20.715 1.00 73.56 294 THR A C 1
ATOM 2311 O O . THR A 1 294 ? 2.331 5.013 -19.983 1.00 73.56 294 THR A O 1
ATOM 2314 N N . ARG A 1 295 ? 4.435 5.001 -20.787 1.00 73.31 295 ARG A N 1
ATOM 2315 C CA . ARG A 1 295 ? 4.941 6.129 -19.987 1.00 73.31 295 ARG A CA 1
ATOM 2316 C C . ARG A 1 295 ? 5.473 7.247 -20.891 1.00 73.31 295 ARG A C 1
ATOM 2318 O O . ARG A 1 295 ? 6.688 7.409 -21.035 1.00 73.31 295 ARG A O 1
ATOM 2325 N N . PRO A 1 296 ? 4.595 8.099 -21.459 1.00 70.12 296 PRO A N 1
ATOM 2326 C CA . PRO A 1 296 ? 4.998 9.169 -22.378 1.00 70.12 296 PRO A CA 1
ATOM 2327 C C . PRO A 1 296 ? 6.015 10.156 -21.784 1.00 70.12 296 PRO A C 1
ATOM 2329 O O . PRO A 1 296 ? 6.780 10.776 -22.520 1.00 70.12 296 PRO A O 1
ATOM 2332 N N . GLY A 1 297 ? 6.077 10.286 -20.452 1.00 67.75 297 GLY A N 1
ATOM 2333 C CA . GLY A 1 297 ? 7.097 11.082 -19.761 1.00 67.75 297 GLY A CA 1
ATOM 2334 C C . GLY A 1 297 ? 8.533 10.603 -20.018 1.00 67.75 297 GLY A C 1
ATOM 2335 O O . GLY A 1 297 ? 9.454 11.419 -20.035 1.00 67.75 297 GLY A O 1
ATOM 2336 N N . LEU A 1 298 ? 8.733 9.311 -20.306 1.00 65.75 298 LEU A N 1
ATOM 2337 C CA . LEU A 1 298 ? 10.041 8.750 -20.652 1.00 65.75 298 LEU A CA 1
ATOM 2338 C C . LEU A 1 298 ? 10.528 9.173 -22.043 1.00 65.75 298 LEU A C 1
ATOM 2340 O O . LEU A 1 298 ? 11.736 9.152 -22.284 1.00 65.75 298 LEU A O 1
ATOM 2344 N N . LEU A 1 299 ? 9.640 9.616 -22.945 1.00 68.31 299 LEU A N 1
ATOM 2345 C CA . LEU A 1 299 ? 10.029 10.106 -24.277 1.00 68.31 299 LEU A CA 1
ATOM 2346 C C . LEU A 1 299 ? 10.967 11.315 -24.188 1.00 68.31 299 LEU A C 1
ATOM 2348 O O . LEU A 1 299 ? 11.891 11.439 -24.989 1.00 68.31 299 LEU A O 1
ATOM 2352 N N . GLN A 1 300 ? 10.798 12.157 -23.163 1.00 67.31 300 GLN A N 1
ATOM 2353 C CA . GLN A 1 300 ? 11.688 13.293 -22.893 1.00 67.31 300 GLN A CA 1
ATOM 2354 C C . GLN A 1 300 ? 13.110 12.856 -22.499 1.00 67.31 300 GLN A C 1
ATOM 2356 O O . GLN A 1 300 ? 14.051 13.647 -22.544 1.00 67.31 300 GLN A O 1
ATOM 2361 N N . HIS A 1 301 ? 13.288 11.583 -22.140 1.00 68.19 301 HIS A N 1
ATOM 2362 C CA . HIS A 1 301 ? 14.545 10.987 -21.701 1.00 68.19 301 HIS A CA 1
ATOM 2363 C C . HIS A 1 301 ? 14.900 9.729 -22.506 1.00 68.19 301 HIS A C 1
ATOM 2365 O O . HIS A 1 301 ? 15.556 8.827 -21.980 1.00 68.19 301 HIS A O 1
ATOM 2371 N N . HIS A 1 302 ? 14.511 9.680 -23.786 1.00 72.50 302 HIS A N 1
ATOM 2372 C CA . HIS A 1 302 ? 14.680 8.509 -24.651 1.00 72.50 302 HIS A CA 1
ATOM 2373 C C . HIS A 1 302 ? 16.100 7.918 -24.602 1.00 72.50 302 HIS A C 1
ATOM 2375 O O . HIS A 1 302 ? 16.255 6.726 -24.364 1.00 72.50 302 HIS A O 1
ATOM 2381 N N . GLY A 1 303 ? 17.147 8.745 -24.718 1.00 69.38 303 GLY A N 1
ATOM 2382 C CA . GLY A 1 303 ? 18.537 8.268 -24.660 1.00 69.38 303 GLY A CA 1
ATOM 2383 C C . GLY A 1 303 ? 18.907 7.583 -23.336 1.00 69.38 303 GLY A C 1
ATOM 2384 O O . GLY A 1 303 ? 19.598 6.566 -23.337 1.00 69.38 303 GLY A O 1
ATOM 2385 N N . ARG A 1 304 ? 18.397 8.085 -22.202 1.00 63.94 304 ARG A N 1
ATOM 2386 C CA . ARG A 1 304 ? 18.621 7.491 -20.874 1.00 63.94 304 ARG A CA 1
ATOM 2387 C C . ARG A 1 304 ? 17.808 6.209 -20.692 1.00 63.94 304 ARG A C 1
ATOM 2389 O O . ARG A 1 304 ? 18.333 5.249 -20.140 1.00 63.94 304 ARG A O 1
ATOM 2396 N N . ALA A 1 305 ? 16.567 6.177 -21.179 1.00 67.38 305 ALA A N 1
ATOM 2397 C CA . ALA A 1 305 ? 15.727 4.980 -21.163 1.00 67.38 305 ALA A CA 1
ATOM 2398 C C . ALA A 1 305 ? 16.351 3.848 -21.998 1.00 67.38 305 ALA A C 1
ATOM 2400 O O . ALA A 1 305 ? 16.484 2.730 -21.508 1.00 67.38 305 ALA A O 1
ATOM 2401 N N . THR A 1 306 ? 16.835 4.157 -23.205 1.00 74.19 306 THR A N 1
ATOM 2402 C CA . THR A 1 306 ? 17.549 3.210 -24.073 1.00 74.19 306 THR A CA 1
ATOM 2403 C C . THR A 1 306 ? 18.808 2.664 -23.405 1.00 74.19 306 THR A C 1
ATOM 2405 O O . THR A 1 306 ? 19.042 1.460 -23.442 1.00 74.19 306 THR A O 1
ATOM 2408 N N . MET A 1 307 ? 19.598 3.523 -22.751 1.00 64.00 307 MET A N 1
ATOM 2409 C CA . MET A 1 307 ? 20.803 3.107 -22.028 1.00 64.00 307 MET A CA 1
ATOM 2410 C C . MET A 1 307 ? 20.475 2.197 -20.836 1.00 64.00 307 MET A C 1
ATOM 2412 O O . MET A 1 307 ? 21.114 1.167 -20.668 1.00 64.00 307 MET A O 1
ATOM 2416 N N . ILE A 1 308 ? 19.467 2.542 -20.026 1.00 64.44 308 ILE A N 1
ATOM 2417 C CA . ILE A 1 308 ? 19.054 1.728 -18.872 1.00 64.44 308 ILE A CA 1
ATOM 2418 C C . ILE A 1 308 ? 18.547 0.364 -19.334 1.00 64.44 308 ILE A C 1
ATOM 2420 O O . ILE A 1 308 ? 18.947 -0.646 -18.769 1.00 64.44 308 ILE A O 1
ATOM 2424 N N . VAL A 1 309 ? 17.715 0.320 -20.378 1.00 70.81 309 VAL A N 1
ATOM 2425 C CA . VAL A 1 309 ? 17.262 -0.951 -20.948 1.00 70.81 309 VAL A CA 1
ATOM 2426 C C . VAL A 1 309 ? 18.445 -1.742 -21.505 1.00 70.81 309 VAL A C 1
ATOM 2428 O O . VAL A 1 309 ? 18.528 -2.933 -21.240 1.00 70.81 309 VAL A O 1
ATOM 2431 N N . GLY A 1 310 ? 19.396 -1.102 -22.190 1.00 63.22 310 GLY A N 1
ATOM 2432 C CA . GLY A 1 310 ? 20.638 -1.745 -22.632 1.00 63.22 310 GLY A CA 1
ATOM 2433 C C . GLY A 1 310 ? 21.405 -2.405 -21.482 1.00 63.22 310 GLY A C 1
ATOM 2434 O O . GLY A 1 310 ? 21.731 -3.583 -21.573 1.00 63.22 310 GLY A O 1
ATOM 2435 N N . LEU A 1 311 ? 21.579 -1.692 -20.365 1.00 60.41 311 LEU A N 1
ATOM 2436 C CA . LEU A 1 311 ? 22.265 -2.177 -19.160 1.00 60.41 311 LEU A CA 1
ATOM 2437 C C . LEU A 1 311 ? 21.557 -3.353 -18.466 1.00 60.41 311 LEU A C 1
ATOM 2439 O O . LEU A 1 311 ? 22.208 -4.126 -17.771 1.00 60.41 311 LEU A O 1
ATOM 2443 N N . LEU A 1 312 ? 20.241 -3.517 -18.638 1.00 61.19 312 LEU A N 1
ATOM 2444 C CA . LEU A 1 312 ? 19.513 -4.694 -18.133 1.00 61.19 312 LEU A CA 1
ATOM 2445 C C . LEU A 1 312 ? 19.848 -5.972 -18.919 1.00 61.19 312 LEU A C 1
ATOM 2447 O O . LEU A 1 312 ? 19.547 -7.078 -18.462 1.00 61.19 312 LEU A O 1
ATOM 2451 N N . PHE A 1 313 ? 20.442 -5.826 -20.108 1.00 62.66 313 PHE A N 1
ATOM 2452 C CA . PHE A 1 313 ? 20.737 -6.922 -21.022 1.00 62.66 313 PHE A CA 1
ATOM 2453 C C . PHE A 1 313 ? 22.201 -7.001 -21.475 1.00 62.66 313 PHE A C 1
ATOM 2455 O O . PHE A 1 313 ? 22.491 -7.777 -22.392 1.00 62.66 313 PHE A O 1
ATOM 2462 N N . GLU A 1 314 ? 23.117 -6.304 -20.811 1.00 55.09 314 GLU A N 1
ATOM 2463 C CA . GLU A 1 314 ? 24.548 -6.649 -20.807 1.00 55.09 314 GLU A CA 1
ATOM 2464 C C . GLU A 1 314 ? 24.800 -7.823 -19.849 1.00 55.09 314 GLU A C 1
ATOM 2466 O O . GLU A 1 314 ? 25.492 -8.776 -20.270 1.00 55.09 314 GLU A O 1
#